Protein AF-A0ABD0XZR1-F1 (afdb_monomer)

Nearest PDB structures (foldseek):
  4yeq-assembly1_U  TM=8.353E-01  e=5.574E-11  Homo sapiens
  4yep-assembly1_B  TM=7.975E-01  e=1.020E-10  Homo sapiens
  8qli-assembly1_A  TM=3.542E-01  e=4.630E-02  Paradendryphiella salina
  8r43-assembly1_A  TM=3.065E-01  e=5.768E-02  Paradendryphiella salina
  2wux-assembly1_A  TM=2.370E-01  e=8.471E-02  Autographa californica nucleopolyhedrovirus

pLDDT: mean 87.9, std 16.32, range [29.19, 98.62]

Radius of gyration: 23.52 Å; Cα contacts (8 Å, |Δi|>4): 650; chains: 1; bounding box: 81×50×54 Å

Solvent-accessible surface area (backbone atoms only — not comparable to full-atom values): 15372 Å² total; per-residue (Å²): 66,88,81,60,84,60,58,43,66,30,91,25,14,31,41,71,53,74,47,66,32,78,87,52,54,73,75,44,36,32,28,37,73,92,44,70,85,54,74,41,87,57,46,61,38,75,90,79,26,20,34,35,49,56,88,58,66,79,57,52,31,26,37,36,60,33,71,90,82,34,38,70,40,49,48,22,38,66,27,39,42,35,40,29,35,33,35,30,61,50,88,86,84,78,56,49,76,58,89,71,56,44,34,38,39,31,16,76,87,73,43,51,40,34,25,72,76,84,71,87,82,64,75,71,36,83,45,75,50,76,42,64,43,46,31,94,54,32,29,35,83,88,69,43,77,38,45,67,66,58,48,44,58,29,25,46,34,20,68,42,46,34,39,53,45,42,64,26,52,34,37,41,32,26,36,44,38,36,40,35,38,30,30,48,36,85,57,90,67,85,53,60,68,31,58,68,21,52,36,37,63,54,59,90,38,34,30,64,46,57,27,68,39,44,22,94,34,8,13,40,38,102,49,68,71,82,85,29,40,48,40,72,39,85,41,88,84,70,35,57,43,34,37,39,75,73,52,45,31,42,38,72,66,82,96,45,77,43,78,54,67,88,74,72,77,76,77,80,78,87,79,81,81,82,80,84,81,130

Mean predicted aligned error: 8.05 Å

Structure (mmCIF, N/CA/C/O backbone):
data_AF-A0ABD0XZR1-F1
#
_entry.id   AF-A0ABD0XZR1-F1
#
loop_
_atom_site.group_PDB
_atom_site.id
_atom_site.type_symbol
_atom_site.label_atom_id
_atom_site.label_alt_id
_atom_site.label_comp_id
_atom_site.label_asym_id
_atom_site.label_entity_id
_atom_site.label_seq_id
_atom_site.pdbx_PDB_ins_code
_atom_site.Cartn_x
_atom_site.Cartn_y
_atom_site.Cartn_z
_atom_site.occupancy
_atom_site.B_iso_or_equiv
_atom_site.auth_seq_id
_atom_site.auth_comp_id
_atom_site.auth_asym_id
_atom_site.auth_atom_id
_atom_site.pdbx_PDB_model_num
ATOM 1 N N . MET A 1 1 ? 10.209 4.849 -12.943 1.00 66.50 1 MET A N 1
ATOM 2 C CA . MET A 1 1 ? 9.103 5.836 -12.990 1.00 66.50 1 MET A CA 1
ATOM 3 C C . MET A 1 1 ? 9.666 7.233 -13.072 1.00 66.50 1 MET A C 1
ATOM 5 O O . MET A 1 1 ? 10.721 7.468 -12.497 1.00 66.50 1 MET A O 1
ATOM 9 N N . GLY A 1 2 ? 9.034 8.116 -13.849 1.00 70.12 2 GLY A N 1
ATOM 10 C CA . GLY A 1 2 ? 9.591 9.446 -14.137 1.00 70.12 2 GLY A CA 1
ATOM 11 C C . GLY A 1 2 ? 10.902 9.419 -14.943 1.00 70.12 2 GLY A C 1
ATOM 12 O O . GLY A 1 2 ? 11.610 10.416 -15.008 1.00 70.12 2 GLY A O 1
ATOM 13 N N . VAL A 1 3 ? 11.243 8.271 -15.546 1.00 80.94 3 VAL A N 1
ATOM 14 C CA . VAL A 1 3 ? 12.438 8.086 -16.398 1.00 80.94 3 VAL A CA 1
ATOM 15 C C . VAL A 1 3 ? 12.096 8.307 -17.878 1.00 80.94 3 VAL A C 1
ATOM 17 O O . VAL A 1 3 ? 12.965 8.593 -18.695 1.00 80.94 3 VAL A O 1
ATOM 20 N N . THR A 1 4 ? 10.817 8.190 -18.233 1.00 84.38 4 THR A N 1
ATOM 21 C CA . THR A 1 4 ? 10.289 8.430 -19.576 1.00 84.38 4 THR A CA 1
ATOM 22 C C . THR A 1 4 ? 8.959 9.168 -19.468 1.00 84.38 4 THR A C 1
ATOM 24 O O . THR A 1 4 ? 8.217 8.963 -18.508 1.00 84.38 4 THR A O 1
ATOM 27 N N . GLU A 1 5 ? 8.673 10.016 -20.453 1.00 85.50 5 GLU A N 1
ATOM 28 C CA . GLU A 1 5 ? 7.367 10.662 -20.645 1.00 85.50 5 GLU A CA 1
ATOM 29 C C . GLU A 1 5 ? 6.544 9.967 -21.749 1.00 85.50 5 GLU A C 1
ATOM 31 O O . GLU A 1 5 ? 5.385 10.311 -21.973 1.00 85.50 5 GLU A O 1
ATOM 36 N N . ASP A 1 6 ? 7.122 8.976 -22.444 1.00 93.19 6 ASP A N 1
ATOM 37 C CA . ASP A 1 6 ? 6.446 8.191 -23.488 1.00 93.19 6 ASP A CA 1
ATOM 38 C C . ASP A 1 6 ? 5.574 7.101 -22.846 1.00 93.19 6 ASP A C 1
ATOM 40 O O . ASP A 1 6 ? 5.903 5.910 -22.853 1.00 93.19 6 ASP A O 1
ATOM 44 N N . CYS A 1 7 ? 4.483 7.544 -22.221 1.00 93.19 7 CYS A N 1
ATOM 45 C CA . CYS A 1 7 ? 3.524 6.716 -21.501 1.00 93.19 7 CYS A CA 1
ATOM 46 C C . CYS A 1 7 ? 2.105 6.956 -22.016 1.00 93.19 7 CYS A C 1
ATOM 48 O O . CYS A 1 7 ? 1.688 8.085 -22.279 1.00 93.19 7 CYS A O 1
ATOM 50 N N . TYR A 1 8 ? 1.336 5.879 -22.143 1.00 94.31 8 TYR A N 1
ATOM 51 C CA . TYR A 1 8 ? -0.067 5.927 -22.546 1.00 94.31 8 TYR A CA 1
ATOM 52 C C . TYR A 1 8 ? -0.914 5.019 -21.659 1.00 94.31 8 TYR A C 1
ATOM 54 O O . TYR A 1 8 ? -0.411 4.200 -20.904 1.00 94.31 8 TYR A O 1
ATOM 62 N N . SER A 1 9 ? -2.231 5.163 -21.739 1.00 95.38 9 SER A N 1
ATOM 63 C CA . SER A 1 9 ? -3.158 4.343 -20.962 1.00 95.38 9 SER A CA 1
ATOM 64 C C . SER A 1 9 ? -3.109 2.868 -21.394 1.00 95.38 9 SER A C 1
ATOM 66 O O . SER A 1 9 ? -3.358 2.565 -22.565 1.00 95.38 9 SER A O 1
ATOM 68 N N . SER A 1 10 ? -2.858 1.949 -20.461 1.00 94.44 10 SER A N 1
ATOM 69 C CA . SER A 1 10 ? -2.763 0.506 -20.724 1.00 94.44 10 SER A CA 1
ATOM 70 C C . SER A 1 10 ? -4.107 -0.119 -21.115 1.00 94.44 10 SER A C 1
ATOM 72 O O . SER A 1 10 ? -5.172 0.341 -20.712 1.00 94.44 10 SER A O 1
ATOM 74 N N . ASN A 1 11 ? -4.086 -1.226 -21.861 1.00 94.25 11 ASN A N 1
ATOM 75 C CA . ASN A 1 11 ? -5.300 -1.992 -22.191 1.00 94.25 11 ASN A CA 1
ATOM 76 C C . ASN A 1 11 ? -5.686 -3.037 -21.133 1.00 94.25 11 ASN A C 1
ATOM 78 O O . ASN A 1 11 ? -6.420 -3.975 -21.439 1.00 94.25 11 ASN A O 1
ATOM 82 N N . TRP A 1 12 ? -5.184 -2.892 -19.908 1.00 96.81 12 TRP A N 1
ATOM 83 C CA . TRP A 1 12 ? -5.421 -3.840 -18.827 1.00 96.81 12 TRP A CA 1
ATOM 84 C C . TRP A 1 12 ? -6.824 -3.673 -18.236 1.00 96.81 12 TRP A C 1
ATOM 86 O O . TRP A 1 12 ? -7.432 -2.599 -18.281 1.00 96.81 12 TRP A O 1
ATOM 96 N N . TYR A 1 13 ? -7.351 -4.753 -17.675 1.00 97.81 13 TYR A N 1
ATOM 97 C CA . TYR A 1 13 ? -8.639 -4.786 -16.991 1.00 97.81 13 TYR A CA 1
ATOM 98 C C . TYR A 1 13 ? -8.427 -4.685 -15.485 1.00 97.81 13 TYR A C 1
ATOM 100 O O . TYR A 1 13 ? -7.428 -5.177 -14.960 1.00 97.81 13 TYR A O 1
ATOM 108 N N . ARG A 1 14 ? -9.372 -4.061 -14.778 1.00 97.81 14 ARG A N 1
ATOM 109 C CA . ARG A 1 14 ? -9.357 -4.028 -13.313 1.00 97.81 14 ARG A CA 1
ATOM 110 C C . ARG A 1 14 ? -9.431 -5.452 -12.765 1.00 97.81 14 ARG A C 1
ATOM 112 O O . ARG A 1 14 ? -10.163 -6.293 -13.281 1.00 97.81 14 ARG A O 1
ATOM 119 N N . ASP A 1 15 ? -8.688 -5.703 -11.704 1.00 97.50 15 ASP A N 1
ATOM 120 C CA . ASP A 1 15 ? -8.728 -6.930 -10.911 1.00 97.50 15 ASP A CA 1
ATOM 121 C C . ASP A 1 15 ? -8.708 -6.558 -9.423 1.00 97.50 15 ASP A C 1
ATOM 123 O O . ASP A 1 15 ? -8.620 -5.380 -9.074 1.00 97.50 15 ASP A O 1
ATOM 127 N N . GLN A 1 16 ? -8.873 -7.524 -8.523 1.00 97.12 16 GLN A N 1
ATOM 128 C CA . GLN A 1 16 ? -9.050 -7.250 -7.101 1.00 97.12 16 GLN A CA 1
ATOM 129 C C . GLN A 1 16 ? -8.366 -8.293 -6.216 1.00 97.12 16 GLN A C 1
ATOM 131 O O . GLN A 1 16 ? -8.698 -9.479 -6.241 1.00 97.12 16 GLN A O 1
ATOM 136 N N . VAL A 1 17 ? -7.504 -7.826 -5.314 1.00 97.19 17 VAL A N 1
ATOM 137 C CA . VAL A 1 17 ? -6.961 -8.630 -4.213 1.00 97.19 17 VAL A CA 1
ATOM 138 C C . VAL A 1 17 ? -7.909 -8.520 -3.015 1.00 97.19 17 VAL A C 1
ATOM 140 O O . VAL A 1 17 ? -8.101 -7.430 -2.480 1.00 97.19 17 VAL A O 1
ATOM 143 N N . LYS A 1 18 ? -8.514 -9.635 -2.571 1.00 96.88 18 LYS A N 1
ATOM 144 C CA . LYS A 1 18 ? -9.622 -9.635 -1.584 1.00 96.88 18 LYS A CA 1
ATOM 145 C C . LYS A 1 18 ? -9.371 -10.475 -0.350 1.00 96.88 18 LYS A C 1
ATOM 147 O O . LYS A 1 18 ? -9.020 -11.647 -0.440 1.00 96.88 18 LYS A O 1
ATOM 152 N N . SER A 1 19 ? -9.553 -9.876 0.821 1.00 96.56 19 SER A N 1
ATOM 153 C CA . SER A 1 19 ? -9.511 -10.530 2.125 1.00 96.56 19 SER A CA 1
ATOM 154 C C . SER A 1 19 ? -10.921 -10.610 2.679 1.00 96.56 19 SER A C 1
ATOM 156 O O . SER A 1 19 ? -11.582 -9.584 2.848 1.00 96.56 19 SER A O 1
ATOM 158 N N . VAL A 1 20 ? -11.371 -11.837 2.926 1.00 94.12 20 VAL A N 1
ATOM 159 C CA . VAL A 1 20 ? -12.633 -12.139 3.601 1.00 94.12 20 VAL A CA 1
ATOM 160 C C . VAL A 1 20 ? -12.342 -13.259 4.589 1.00 94.12 20 VAL A C 1
ATOM 162 O O . VAL A 1 20 ? -11.899 -14.344 4.195 1.00 94.12 20 VAL A O 1
ATOM 165 N N . PHE A 1 21 ? -12.586 -13.007 5.871 1.00 94.75 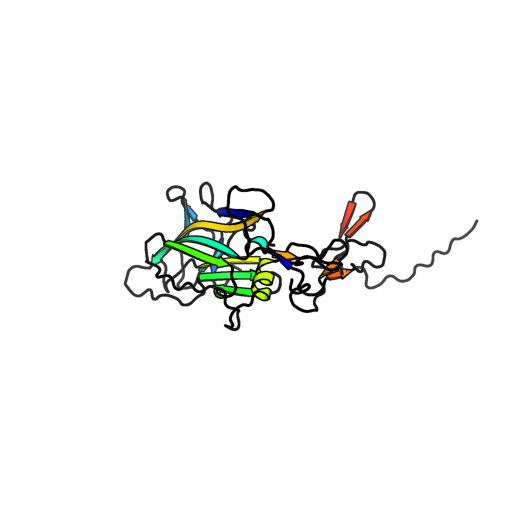21 PHE A N 1
ATOM 166 C CA . PHE A 1 21 ? -12.199 -13.907 6.955 1.00 94.75 21 PHE A CA 1
ATOM 167 C C . PHE A 1 21 ? -13.188 -15.073 7.055 1.00 94.75 21 PHE A C 1
ATOM 169 O O . PHE A 1 21 ? -14.187 -15.023 7.766 1.00 94.75 21 PHE A O 1
ATOM 176 N N . THR A 1 22 ? -12.956 -16.119 6.261 1.00 91.81 22 THR A N 1
ATOM 177 C CA . THR A 1 22 ? -13.846 -17.294 6.182 1.00 91.81 22 THR A CA 1
ATOM 178 C C . THR A 1 22 ? -13.313 -18.522 6.909 1.00 91.81 22 THR A C 1
ATOM 180 O O . THR A 1 22 ? -14.100 -19.411 7.226 1.00 91.81 22 THR A O 1
ATOM 183 N N . ARG A 1 23 ? -12.000 -18.598 7.151 1.00 91.25 23 ARG A N 1
ATOM 184 C CA . ARG A 1 23 ? -11.335 -19.790 7.707 1.00 91.25 23 ARG A CA 1
ATOM 185 C C . ARG A 1 23 ? -10.337 -19.461 8.809 1.00 91.25 23 ARG A C 1
ATOM 187 O O . ARG A 1 23 ? -10.255 -20.205 9.779 1.00 91.25 23 ARG A O 1
ATOM 194 N N . ASP A 1 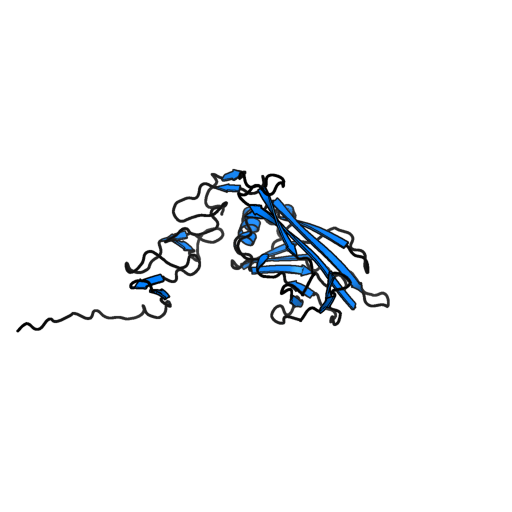24 ? -9.601 -18.373 8.641 1.00 94.00 24 ASP A N 1
ATOM 195 C CA . ASP A 1 24 ? -8.524 -17.941 9.522 1.00 94.00 24 ASP A CA 1
ATOM 196 C C . ASP A 1 24 ? -8.393 -16.407 9.500 1.00 94.00 24 ASP A C 1
ATOM 198 O O . ASP A 1 24 ? -9.220 -15.689 8.924 1.00 94.00 24 ASP A O 1
ATOM 202 N N . ASN A 1 25 ? -7.344 -15.908 10.151 1.00 92.88 25 ASN A N 1
ATOM 203 C CA . ASN A 1 25 ? -6.984 -14.498 10.184 1.00 92.88 25 ASN A CA 1
ATOM 204 C C . ASN A 1 25 ? -6.170 -14.029 8.963 1.00 92.88 25 ASN A C 1
ATOM 206 O O . ASN A 1 25 ? -5.823 -12.855 8.928 1.00 92.88 25 ASN A O 1
ATOM 210 N N . GLN A 1 26 ? -5.870 -14.893 7.984 1.00 94.62 26 GLN A N 1
ATOM 211 C CA . GLN A 1 26 ? -5.124 -14.577 6.755 1.00 94.62 26 GLN A CA 1
ATOM 212 C C . GLN A 1 26 ? -3.816 -13.797 6.974 1.00 94.62 26 GLN A C 1
ATOM 214 O O . GLN A 1 26 ? -3.534 -12.859 6.231 1.00 94.62 26 GLN A O 1
ATOM 219 N N . ASP A 1 27 ? -3.051 -14.155 8.009 1.00 95.00 27 ASP A N 1
ATOM 220 C CA . ASP A 1 27 ? -1.778 -13.517 8.390 1.00 95.00 27 ASP A CA 1
ATOM 221 C C . ASP A 1 27 ? -1.876 -12.020 8.729 1.00 95.00 27 ASP A C 1
ATOM 223 O O . ASP A 1 27 ? -0.865 -11.318 8.772 1.00 95.00 27 ASP A O 1
ATOM 227 N N . TYR A 1 28 ? -3.083 -11.519 9.007 1.00 97.06 28 TYR A N 1
ATOM 228 C CA . TYR A 1 28 ? -3.248 -10.172 9.537 1.00 97.06 28 TYR A CA 1
ATOM 229 C C . TYR A 1 28 ? -2.665 -10.081 10.938 1.00 97.06 28 TYR A C 1
ATOM 231 O O . TYR A 1 28 ? -2.842 -10.968 11.780 1.00 97.06 28 TYR A O 1
ATOM 239 N N . LYS A 1 29 ? -2.030 -8.946 11.198 1.00 95.81 29 LYS A N 1
ATOM 240 C CA . LYS A 1 29 ? -1.432 -8.629 12.491 1.00 95.81 29 LYS A CA 1
ATOM 241 C C . LYS A 1 29 ? -1.931 -7.280 12.967 1.00 95.81 29 LYS A C 1
ATOM 243 O O . LYS A 1 29 ? -2.493 -6.503 12.194 1.00 95.81 29 LYS A O 1
ATOM 248 N N . LEU A 1 30 ? -1.744 -7.009 14.247 1.00 97.25 30 LEU A N 1
ATOM 249 C CA . LEU A 1 30 ? -2.055 -5.718 14.838 1.00 97.25 30 LEU A CA 1
ATOM 250 C C . LEU A 1 30 ? -0.779 -5.139 15.445 1.00 97.25 30 LEU A C 1
ATOM 252 O O . LEU A 1 30 ? -0.068 -5.847 16.146 1.00 97.25 30 LEU A O 1
ATOM 256 N N . ILE A 1 31 ? -0.502 -3.866 15.195 1.00 97.38 31 ILE A N 1
ATOM 257 C CA . ILE A 1 31 ? 0.665 -3.168 15.747 1.00 97.38 31 ILE A CA 1
ATOM 258 C C . ILE A 1 31 ? 0.238 -1.864 16.413 1.00 97.38 31 ILE A C 1
ATOM 260 O O . ILE A 1 31 ? -0.769 -1.260 16.026 1.00 97.38 31 ILE A O 1
ATOM 264 N N . ALA A 1 32 ? 0.995 -1.430 17.418 1.00 96.25 32 ALA A N 1
ATOM 265 C CA . ALA A 1 32 ? 0.849 -0.099 17.993 1.00 96.25 32 ALA A CA 1
ATOM 266 C C . ALA A 1 32 ? 1.617 0.920 17.137 1.00 96.25 32 ALA A C 1
ATOM 268 O O . ALA A 1 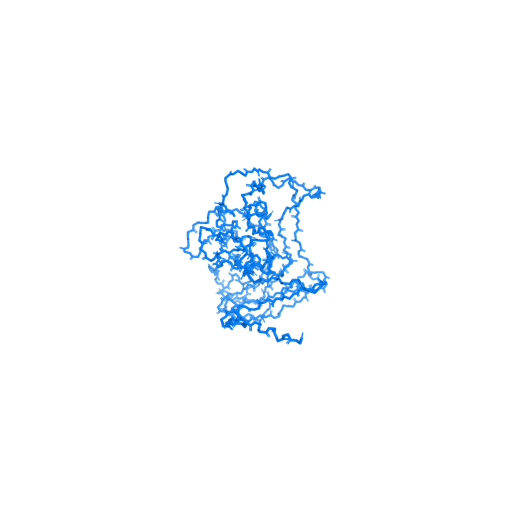32 ? 2.674 0.614 16.590 1.00 96.25 32 ALA A O 1
ATOM 269 N N . ALA A 1 33 ? 1.098 2.140 17.012 1.00 94.19 33 ALA A N 1
ATOM 270 C CA . ALA A 1 33 ? 1.725 3.184 16.200 1.00 94.19 33 ALA A CA 1
ATOM 271 C C . ALA A 1 33 ? 3.090 3.641 16.751 1.00 94.19 33 ALA A C 1
ATOM 273 O O . ALA A 1 33 ? 3.952 4.055 15.982 1.00 94.19 33 ALA A O 1
ATOM 274 N N . ASP A 1 34 ? 3.268 3.585 18.073 1.00 93.31 34 ASP A N 1
ATOM 275 C CA . ASP A 1 34 ? 4.489 3.965 18.794 1.00 93.31 34 ASP A CA 1
ATOM 276 C C . ASP A 1 34 ? 5.486 2.809 18.963 1.00 93.31 34 ASP A C 1
ATOM 278 O O . ASP A 1 34 ? 6.656 3.052 19.250 1.00 93.31 34 ASP A O 1
ATOM 282 N N . ASP A 1 35 ? 5.039 1.568 18.765 1.00 93.31 35 ASP A N 1
ATOM 283 C CA . ASP A 1 35 ? 5.882 0.373 18.763 1.00 93.31 35 ASP A CA 1
ATOM 284 C C . ASP A 1 35 ? 5.477 -0.573 17.618 1.00 93.31 35 ASP A C 1
ATOM 286 O O . ASP A 1 35 ? 4.796 -1.582 17.833 1.00 93.31 35 ASP A O 1
ATOM 290 N N . PRO A 1 36 ? 5.890 -0.256 16.377 1.00 88.62 36 PRO A N 1
ATOM 291 C CA . PRO A 1 36 ? 5.571 -1.072 15.211 1.00 88.62 36 PRO A CA 1
ATOM 292 C C . PRO A 1 36 ? 6.309 -2.421 15.195 1.00 88.62 36 PRO A C 1
ATOM 294 O O . PRO A 1 36 ? 5.987 -3.268 14.368 1.00 88.62 36 PRO A O 1
ATOM 297 N N . SER A 1 37 ? 7.296 -2.631 16.077 1.00 90.12 37 SER A N 1
ATOM 298 C CA . SER A 1 37 ? 8.073 -3.876 16.141 1.00 90.12 37 SER A CA 1
ATOM 299 C C . SER A 1 37 ? 7.347 -5.000 16.884 1.00 90.12 37 SER A C 1
ATOM 301 O O . SER A 1 37 ? 7.633 -6.180 16.666 1.00 90.12 37 SER A O 1
ATOM 303 N N . THR A 1 38 ? 6.382 -4.641 17.732 1.00 92.25 38 THR A N 1
ATOM 304 C CA . THR A 1 38 ? 5.600 -5.592 18.518 1.00 92.25 38 THR A CA 1
ATOM 305 C C . THR A 1 38 ? 4.301 -5.942 17.799 1.00 92.25 38 THR A C 1
ATOM 307 O O . THR A 1 38 ? 3.323 -5.192 17.809 1.00 92.25 38 THR A O 1
ATOM 310 N N . GLU A 1 39 ? 4.278 -7.130 17.200 1.00 93.62 39 GLU A N 1
ATOM 311 C CA . GLU A 1 39 ? 3.091 -7.693 16.561 1.00 93.62 39 GLU A CA 1
ATOM 312 C C . GLU A 1 39 ? 2.180 -8.377 17.590 1.00 93.62 39 GLU A C 1
ATOM 314 O O . GLU A 1 39 ? 2.585 -9.287 18.316 1.00 93.62 39 GLU A O 1
ATOM 319 N N . LEU A 1 40 ? 0.917 -7.961 17.627 1.00 93.00 40 LEU A N 1
ATOM 320 C CA . LEU A 1 40 ? -0.115 -8.525 18.486 1.00 93.00 40 LEU A CA 1
ATOM 321 C C . LEU A 1 40 ? -0.981 -9.529 17.709 1.00 93.00 40 LEU A C 1
ATOM 323 O O . LEU A 1 40 ? -1.381 -9.258 16.568 1.00 93.00 40 LEU A O 1
ATOM 327 N N . PRO A 1 41 ? -1.319 -10.680 18.320 1.00 89.19 41 PRO A N 1
ATOM 328 C CA . PRO A 1 41 ? -2.170 -11.672 17.687 1.00 89.19 41 PRO A CA 1
ATOM 329 C C . PRO A 1 41 ? -3.611 -11.165 17.574 1.00 89.19 41 PRO A C 1
ATOM 331 O O . PRO A 1 41 ? -4.175 -10.599 18.513 1.00 89.19 41 PRO A O 1
ATOM 334 N N . VAL A 1 42 ? -4.233 -11.425 16.427 1.00 94.12 42 VAL A N 1
ATOM 335 C CA . VAL A 1 42 ? -5.634 -11.080 16.159 1.00 94.12 42 VAL A CA 1
ATOM 336 C C . VAL A 1 42 ? -6.520 -12.315 16.302 1.00 94.12 42 VAL A C 1
ATOM 338 O O . VAL A 1 42 ? -6.148 -13.412 15.886 1.00 94.12 42 VAL A O 1
ATOM 341 N N . SER A 1 43 ? -7.703 -12.150 16.892 1.00 95.19 43 SER A N 1
ATOM 342 C CA . SER A 1 43 ? -8.653 -13.251 17.079 1.00 95.19 43 SER A CA 1
ATOM 343 C C . SER A 1 43 ? -9.585 -13.362 15.880 1.00 95.19 43 SER A C 1
ATOM 345 O O . SER A 1 43 ? -10.244 -12.388 15.521 1.00 95.19 43 SER A O 1
ATOM 347 N N . PHE A 1 44 ? -9.671 -14.546 15.278 1.00 96.44 44 PHE A N 1
ATOM 348 C CA . PHE A 1 44 ? -10.629 -14.837 14.214 1.00 96.44 44 PHE A CA 1
ATOM 349 C C . PHE A 1 44 ? -11.997 -15.222 14.798 1.00 96.44 44 PHE A C 1
ATOM 351 O O . PHE A 1 44 ? -12.093 -16.113 15.642 1.00 96.44 44 PHE A O 1
ATOM 358 N N . ASP A 1 45 ? -13.052 -14.560 14.330 1.00 94.31 45 ASP A N 1
ATOM 359 C CA . ASP A 1 45 ? -14.446 -14.834 14.667 1.00 94.31 45 ASP A CA 1
ATOM 360 C C . ASP A 1 45 ? -15.167 -15.432 13.441 1.00 94.31 45 ASP A C 1
ATOM 362 O O . ASP A 1 45 ? -15.514 -14.701 12.503 1.00 94.31 45 ASP A O 1
ATOM 366 N N . PRO A 1 46 ? -15.417 -16.756 13.429 1.00 93.69 46 PRO A N 1
ATOM 367 C CA . PRO A 1 46 ? -16.040 -17.432 12.295 1.00 93.69 46 PRO A CA 1
ATOM 368 C C . PRO A 1 46 ? -17.530 -17.111 12.134 1.00 93.69 46 PRO A C 1
ATOM 370 O O . PRO A 1 46 ? -18.054 -17.237 11.026 1.00 93.69 46 PRO A O 1
ATOM 373 N N . LEU A 1 47 ? -18.224 -16.703 13.205 1.00 93.19 47 LEU A N 1
ATOM 374 C CA . LEU A 1 47 ? -19.658 -16.400 13.157 1.00 93.19 47 LEU A CA 1
ATOM 375 C C . LEU A 1 47 ? -19.901 -15.089 12.413 1.00 93.19 47 LEU A C 1
ATOM 377 O O . LEU A 1 47 ? -20.754 -15.025 11.529 1.00 93.19 47 LEU A O 1
ATOM 381 N N . ASN A 1 48 ? -19.114 -14.066 12.747 1.00 92.88 48 ASN A N 1
ATOM 382 C CA . ASN A 1 48 ? -19.219 -12.737 12.144 1.00 92.88 48 ASN A CA 1
ATOM 383 C C . ASN A 1 48 ? -18.285 -12.541 10.937 1.00 92.88 48 ASN A C 1
ATOM 385 O O . ASN A 1 48 ? -18.326 -11.484 10.311 1.00 92.88 48 ASN A O 1
ATOM 389 N N . ARG A 1 49 ? -17.468 -13.550 10.590 1.00 95.81 49 ARG A N 1
ATOM 390 C CA . ARG A 1 49 ? -16.489 -13.520 9.485 1.00 95.81 49 ARG A CA 1
ATOM 391 C C . ARG A 1 49 ? -15.568 -12.304 9.558 1.00 95.81 49 ARG A C 1
ATOM 393 O O . ARG A 1 49 ? -15.419 -11.550 8.597 1.00 95.81 49 ARG A O 1
ATOM 400 N N . GLN A 1 50 ? -14.968 -12.113 10.725 1.00 97.12 50 GLN A N 1
ATOM 401 C CA . GLN A 1 50 ? -14.126 -10.960 11.020 1.00 97.12 50 GLN A CA 1
ATOM 402 C C . GLN A 1 50 ? -12.910 -11.372 11.840 1.00 97.12 50 GLN A C 1
ATOM 404 O O . GLN A 1 50 ? -12.931 -12.383 12.542 1.00 97.12 50 GLN A O 1
ATOM 409 N N . ILE A 1 51 ? -11.868 -10.555 11.800 1.00 97.75 51 ILE A N 1
ATOM 410 C CA . ILE A 1 51 ? -10.840 -10.555 12.839 1.00 97.75 51 ILE A CA 1
ATOM 411 C C . ILE A 1 51 ? -11.157 -9.461 13.848 1.00 97.75 51 ILE A C 1
ATOM 413 O O . ILE A 1 51 ? -11.757 -8.444 13.499 1.00 97.75 51 ILE A O 1
ATOM 417 N N . SER A 1 52 ? -10.783 -9.666 15.105 1.00 97.12 52 SER A N 1
ATOM 418 C CA . SER A 1 52 ? -10.996 -8.682 16.157 1.00 97.12 52 SER A CA 1
ATOM 419 C C . SER A 1 52 ? -9.914 -8.707 17.228 1.00 97.12 52 SER A C 1
ATOM 421 O O . SER A 1 52 ? -9.182 -9.685 17.394 1.00 97.12 52 SER A O 1
ATOM 423 N N . TYR A 1 53 ? -9.823 -7.599 17.954 1.00 96.94 53 TYR A N 1
ATOM 424 C CA . TYR A 1 53 ? -8.960 -7.434 19.115 1.00 96.94 53 TYR A CA 1
ATOM 425 C C . TYR A 1 53 ? -9.666 -6.545 20.143 1.00 96.94 53 TYR A C 1
ATOM 427 O O . TYR A 1 53 ? -10.426 -5.651 19.763 1.00 96.94 53 TYR A O 1
ATOM 435 N N . SER A 1 54 ? -9.462 -6.806 21.438 1.00 94.69 54 SER A N 1
ATOM 436 C CA . SER A 1 54 ? -10.182 -6.118 22.524 1.00 94.69 54 SER A CA 1
ATOM 437 C C . SER A 1 54 ? -9.327 -5.699 23.722 1.00 94.69 54 SER A C 1
ATOM 439 O O . SER A 1 54 ? -9.831 -5.062 24.642 1.00 94.69 54 SER A O 1
ATOM 441 N N . ALA A 1 55 ? -8.041 -6.048 23.749 1.00 91.81 55 ALA A N 1
ATOM 442 C CA . ALA A 1 55 ? -7.139 -5.725 24.857 1.00 91.81 55 ALA A CA 1
ATOM 443 C C . ALA A 1 55 ? -6.281 -4.493 24.523 1.00 91.81 55 ALA A C 1
ATOM 445 O O . ALA A 1 55 ? -5.054 -4.571 24.479 1.00 91.81 55 ALA A O 1
ATOM 446 N N . PHE A 1 56 ? -6.934 -3.376 24.195 1.00 92.94 56 PHE A N 1
ATOM 447 C CA . PHE A 1 56 ? -6.249 -2.142 23.807 1.00 92.94 56 PHE A CA 1
ATOM 448 C C . PHE A 1 56 ? -5.818 -1.314 25.018 1.00 92.94 56 PHE A C 1
ATOM 450 O O . PHE A 1 56 ? -6.606 -1.048 25.926 1.00 92.94 56 PHE A O 1
ATOM 457 N N . GLU A 1 57 ? -4.588 -0.818 24.964 1.00 91.81 57 GLU A N 1
ATOM 458 C CA . GLU A 1 57 ? -4.149 0.331 25.753 1.00 91.81 57 GLU A CA 1
ATOM 459 C C . GLU A 1 57 ? -4.657 1.639 25.108 1.00 91.81 57 GLU A C 1
ATOM 461 O O . GLU A 1 57 ? -5.089 1.624 23.950 1.00 91.81 57 GLU A O 1
ATOM 466 N N . PRO A 1 58 ? -4.632 2.790 25.810 1.00 90.00 58 PRO A N 1
ATOM 467 C CA . PRO A 1 58 ? -5.043 4.085 25.251 1.00 90.00 58 PRO A CA 1
ATOM 468 C C . PRO A 1 58 ? -4.013 4.643 24.243 1.00 90.00 58 PRO A C 1
ATOM 470 O O . PRO A 1 58 ? -3.429 5.706 24.446 1.00 90.00 58 PRO A O 1
ATOM 473 N N . LYS A 1 59 ? -3.785 3.902 23.152 1.00 91.94 59 LYS A N 1
ATOM 474 C CA . LYS A 1 59 ? -2.847 4.186 22.058 1.00 91.94 59 LYS A CA 1
ATOM 475 C C . LYS A 1 59 ? -3.523 4.005 20.691 1.00 91.94 59 LYS A C 1
ATOM 477 O O . LYS A 1 59 ? -4.646 3.501 20.579 1.00 91.94 59 LYS A O 1
ATOM 482 N N . VAL A 1 60 ? -2.830 4.419 19.631 1.00 95.31 60 VAL A N 1
ATOM 483 C CA . VAL A 1 60 ? -3.265 4.189 18.247 1.00 95.31 60 VAL A CA 1
ATOM 484 C C . VAL A 1 60 ? -2.739 2.839 17.775 1.00 95.31 60 VAL A C 1
ATOM 486 O O . VAL A 1 60 ? -1.552 2.563 17.920 1.00 95.31 60 VAL A O 1
ATOM 489 N N . TYR A 1 61 ? -3.614 2.021 17.198 1.00 97.44 61 TYR A N 1
ATOM 490 C CA . TYR A 1 61 ? -3.260 0.718 16.639 1.00 97.44 61 TYR A CA 1
ATOM 491 C C . TYR A 1 61 ? -3.681 0.616 15.179 1.00 97.44 61 TYR A C 1
ATOM 493 O O . TYR A 1 61 ? -4.689 1.207 14.776 1.00 97.44 61 TYR A O 1
ATOM 501 N N . TYR A 1 62 ? -2.947 -0.192 14.421 1.00 98.25 62 TYR A N 1
ATOM 502 C CA . TYR A 1 62 ? -3.197 -0.462 13.010 1.00 98.25 62 TYR A CA 1
ATOM 503 C C . TYR A 1 62 ? -3.249 -1.961 12.731 1.00 98.25 62 TYR A C 1
ATOM 505 O O . TYR A 1 62 ? -2.459 -2.735 13.269 1.00 98.25 62 TYR A O 1
ATOM 513 N N . TRP A 1 63 ? -4.169 -2.356 11.854 1.00 98.19 63 TRP A N 1
ATOM 514 C CA . TRP A 1 63 ? -4.163 -3.652 11.190 1.00 98.19 63 TRP A CA 1
ATOM 515 C C . TRP A 1 63 ? -3.099 -3.637 10.099 1.00 98.19 63 TRP A C 1
ATOM 517 O O . TRP A 1 63 ? -3.180 -2.815 9.185 1.00 98.19 63 TRP A O 1
ATOM 527 N N . LEU A 1 64 ? -2.141 -4.553 10.177 1.00 97.62 64 LEU A N 1
ATOM 528 C CA . LEU A 1 64 ? -1.134 -4.759 9.147 1.00 97.62 64 LEU A CA 1
ATOM 529 C C . LEU A 1 64 ? -1.664 -5.756 8.115 1.00 97.62 64 LEU A C 1
ATOM 531 O O . LEU A 1 64 ? -2.076 -6.867 8.470 1.00 97.62 64 LEU A O 1
ATOM 535 N N . LEU A 1 65 ? -1.692 -5.345 6.847 1.00 97.81 65 LEU A N 1
ATOM 536 C CA . LEU A 1 65 ? -2.147 -6.202 5.754 1.00 97.81 65 LEU A CA 1
ATOM 537 C C . LEU A 1 65 ? -1.082 -7.257 5.401 1.00 97.81 65 LEU A C 1
ATOM 539 O O . LEU A 1 65 ? 0.112 -6.975 5.465 1.00 97.81 65 LEU A O 1
ATOM 543 N N . PRO A 1 66 ? -1.499 -8.465 4.980 1.00 97.00 66 PRO A N 1
ATOM 544 C CA . PRO A 1 66 ? -0.582 -9.550 4.644 1.00 97.00 66 PRO A CA 1
ATOM 545 C C . PRO A 1 66 ? 0.123 -9.336 3.296 1.00 97.00 66 PRO A C 1
ATOM 547 O O . PRO A 1 66 ? -0.365 -8.608 2.430 1.00 97.00 66 PRO A O 1
ATOM 550 N N . ALA A 1 67 ? 1.212 -10.084 3.074 1.00 96.81 67 ALA A N 1
ATOM 551 C CA . ALA A 1 67 ? 2.127 -9.980 1.924 1.00 96.81 67 ALA A CA 1
ATOM 552 C C . ALA A 1 67 ? 1.464 -9.925 0.536 1.00 96.81 67 ALA A C 1
ATOM 554 O O . ALA A 1 67 ? 1.967 -9.276 -0.372 1.00 96.81 67 ALA A O 1
ATOM 555 N N . ARG A 1 68 ? 0.298 -10.547 0.359 1.00 96.75 68 ARG A N 1
ATOM 556 C CA . ARG A 1 68 ? -0.480 -10.491 -0.893 1.00 96.75 68 ARG A CA 1
ATOM 557 C C . ARG A 1 68 ? -0.955 -9.087 -1.296 1.00 96.75 68 ARG A C 1
ATOM 559 O O . ARG A 1 68 ? -1.293 -8.887 -2.458 1.00 96.75 68 ARG A O 1
ATOM 566 N N . PHE A 1 69 ? -1.010 -8.135 -0.366 1.00 98.06 69 PHE A N 1
ATOM 567 C CA . PHE A 1 69 ? -1.301 -6.727 -0.658 1.00 98.06 69 PHE A CA 1
ATOM 568 C C . PHE A 1 69 ? -0.037 -5.881 -0.873 1.00 98.06 69 PHE A C 1
ATOM 570 O O . PHE A 1 69 ? -0.162 -4.719 -1.237 1.00 98.06 69 PHE A O 1
ATOM 577 N N . LEU A 1 70 ? 1.150 -6.450 -0.652 1.00 97.75 70 LEU A N 1
ATOM 578 C CA . LEU A 1 70 ? 2.440 -5.755 -0.601 1.00 97.75 70 LEU A CA 1
ATOM 579 C C . LEU A 1 70 ? 3.286 -6.034 -1.858 1.00 97.75 70 LEU A C 1
ATOM 581 O O . LEU A 1 70 ? 2.846 -6.766 -2.751 1.00 97.75 70 LEU A O 1
ATOM 585 N N . GLY A 1 71 ? 4.484 -5.456 -1.936 1.00 96.31 71 GLY A N 1
ATOM 586 C CA . GLY A 1 71 ? 5.362 -5.475 -3.112 1.00 96.31 71 GLY A CA 1
ATOM 587 C C . GLY A 1 71 ? 4.886 -4.520 -4.204 1.00 96.31 71 GLY A C 1
ATOM 588 O O . GLY A 1 71 ? 4.183 -3.554 -3.911 1.00 96.31 71 GLY A O 1
ATOM 589 N N . ASP A 1 72 ? 5.201 -4.832 -5.461 1.00 95.81 72 ASP A N 1
ATOM 590 C CA . ASP A 1 72 ? 4.756 -4.023 -6.596 1.00 95.81 72 ASP A CA 1
ATOM 591 C C . ASP A 1 72 ? 3.227 -4.049 -6.748 1.00 95.81 72 ASP A C 1
ATOM 593 O O . ASP A 1 72 ? 2.576 -5.096 -6.912 1.00 95.81 72 ASP A O 1
ATOM 597 N N . LYS A 1 73 ? 2.651 -2.857 -6.611 1.00 97.25 73 LYS A N 1
ATOM 598 C CA . LYS A 1 73 ? 1.238 -2.523 -6.750 1.00 97.25 73 LYS A CA 1
ATOM 599 C C . LYS A 1 73 ? 1.039 -1.273 -7.602 1.00 97.25 73 LYS A C 1
ATOM 601 O O . LYS A 1 73 ? -0.022 -0.658 -7.484 1.00 97.25 73 LYS A O 1
ATOM 606 N N . VAL A 1 74 ? 1.968 -0.928 -8.500 1.00 96.31 74 VAL A N 1
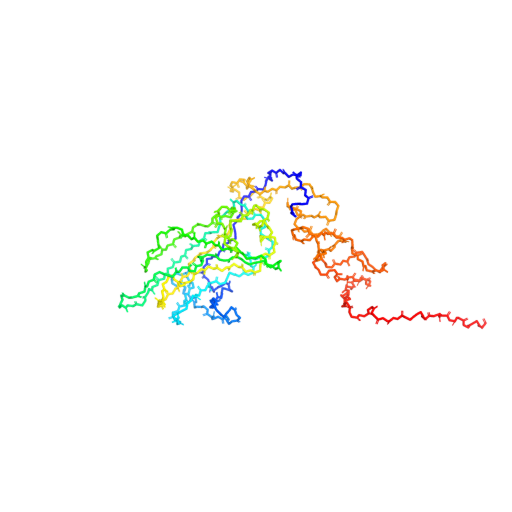ATOM 607 C CA . VAL A 1 74 ? 1.819 0.195 -9.456 1.00 96.31 74 VAL A CA 1
ATOM 608 C C . VAL A 1 74 ? 0.517 0.082 -10.259 1.00 96.31 74 VAL A C 1
ATOM 610 O O . VAL A 1 74 ? -0.203 1.058 -10.456 1.00 96.31 74 VAL A O 1
ATOM 613 N N . THR A 1 75 ? 0.122 -1.143 -10.603 1.00 97.12 75 THR A N 1
ATOM 614 C CA . THR A 1 75 ? -1.159 -1.490 -11.252 1.00 97.12 75 THR A CA 1
ATOM 615 C C . THR A 1 75 ? -2.415 -1.129 -10.447 1.00 97.12 75 THR A C 1
ATOM 617 O O . THR A 1 75 ? -3.530 -1.195 -10.968 1.00 97.12 75 THR A O 1
ATOM 620 N N . SER A 1 76 ? -2.269 -0.765 -9.173 1.00 98.06 76 SER A N 1
ATOM 621 C CA . SER A 1 76 ? -3.364 -0.302 -8.311 1.00 98.06 76 SER A CA 1
ATOM 622 C C . SER A 1 76 ? -3.628 1.199 -8.444 1.00 98.06 76 SER A C 1
ATOM 624 O O . SER A 1 76 ? -4.641 1.677 -7.936 1.00 98.06 76 SER A O 1
ATOM 626 N N . TYR A 1 77 ? -2.769 1.948 -9.148 1.00 97.56 77 TYR A N 1
ATOM 627 C CA . TYR A 1 77 ? -2.973 3.375 -9.398 1.00 97.56 77 TYR A CA 1
ATOM 628 C C . TYR A 1 77 ? -4.322 3.643 -10.098 1.00 97.56 77 TYR A C 1
ATOM 630 O O . TYR A 1 77 ? -4.773 2.898 -10.985 1.00 97.56 77 TYR A O 1
ATOM 638 N N . GLY A 1 78 ? -5.023 4.672 -9.617 1.00 97.00 78 GLY A N 1
ATOM 639 C CA . GLY A 1 78 ? -6.398 5.007 -10.004 1.00 97.00 78 GLY A CA 1
ATOM 640 C C . GLY A 1 78 ? -7.473 4.006 -9.556 1.00 97.00 78 GLY A C 1
ATOM 641 O O . GLY A 1 78 ? -8.642 4.178 -9.890 1.00 97.00 78 GLY A O 1
ATOM 642 N N . GLY A 1 79 ? -7.097 2.943 -8.840 1.00 97.69 79 GLY A N 1
ATOM 643 C CA . GLY A 1 79 ? -8.018 2.022 -8.180 1.00 97.69 79 GLY A CA 1
ATOM 644 C C . GLY A 1 79 ? -8.357 2.470 -6.758 1.00 97.69 79 GLY A C 1
ATOM 645 O O . GLY A 1 79 ? -8.033 3.580 -6.333 1.00 97.69 79 GLY A O 1
ATOM 646 N N . ASN A 1 80 ? -8.994 1.581 -5.997 1.00 98.38 80 ASN A N 1
ATOM 647 C CA . ASN A 1 80 ? -9.397 1.847 -4.621 1.00 98.38 80 ASN A CA 1
ATOM 648 C C . ASN A 1 80 ? -8.920 0.772 -3.639 1.00 98.38 80 ASN A C 1
ATOM 650 O O . ASN A 1 80 ? -8.985 -0.429 -3.914 1.00 98.38 80 ASN A O 1
ATOM 654 N N . LEU A 1 81 ? -8.545 1.206 -2.437 1.00 98.62 81 LEU A N 1
ATOM 655 C CA . LEU A 1 81 ? -8.494 0.359 -1.250 1.00 98.62 81 LEU A CA 1
ATOM 656 C C . LEU A 1 81 ? -9.822 0.496 -0.496 1.00 98.62 81 LEU A C 1
ATOM 658 O O . LEU A 1 81 ? -10.160 1.559 0.019 1.00 98.62 81 LEU A O 1
ATOM 662 N N . VAL A 1 82 ? -10.580 -0.592 -0.414 1.00 98.56 82 VAL A N 1
ATOM 663 C CA . VAL A 1 82 ? -11.891 -0.645 0.241 1.00 98.56 82 VAL A CA 1
ATOM 664 C C . VAL A 1 82 ? -11.824 -1.575 1.437 1.00 98.56 82 VAL A C 1
ATOM 666 O O . VAL A 1 82 ? -11.440 -2.737 1.301 1.00 98.56 82 VAL A O 1
ATOM 669 N N . TYR A 1 83 ? -12.235 -1.109 2.611 1.00 98.50 83 TYR A N 1
ATOM 670 C CA . TYR A 1 83 ? -12.253 -1.941 3.811 1.00 98.50 83 TYR A CA 1
ATOM 671 C C . TYR A 1 83 ? -13.502 -1.723 4.655 1.00 98.50 83 TYR A C 1
ATOM 673 O O . TYR A 1 83 ? -14.044 -0.620 4.729 1.00 98.50 83 TYR A O 1
ATOM 681 N N . SER A 1 84 ? -13.945 -2.797 5.311 1.00 98.19 84 SER A N 1
ATOM 682 C CA . SER A 1 84 ? -15.091 -2.792 6.219 1.00 98.19 84 SER A CA 1
ATOM 683 C C . SER A 1 84 ? -14.649 -3.126 7.633 1.00 98.19 84 SER A C 1
ATOM 685 O O . SER A 1 84 ? -13.985 -4.142 7.850 1.00 98.19 84 SER A O 1
ATOM 687 N N . PHE A 1 85 ? -15.033 -2.290 8.592 1.00 97.69 85 PHE A N 1
ATOM 688 C CA . PHE A 1 85 ? -14.614 -2.401 9.986 1.00 97.69 85 PHE A CA 1
ATOM 689 C C . PHE A 1 85 ? -15.735 -1.994 10.949 1.00 97.69 85 PHE A C 1
ATOM 691 O O . PHE A 1 85 ? -16.721 -1.366 10.561 1.00 97.69 85 PHE A O 1
ATOM 698 N N . ARG A 1 86 ? -15.559 -2.327 12.227 1.00 96.88 86 ARG A N 1
ATOM 699 C CA . ARG A 1 86 ? -16.346 -1.809 13.356 1.00 96.88 86 ARG A CA 1
ATOM 700 C C . ARG A 1 86 ? -15.425 -1.626 14.546 1.00 96.88 86 ARG A C 1
ATOM 702 O O . ARG A 1 86 ? -14.587 -2.484 14.815 1.00 96.88 86 ARG A O 1
ATOM 709 N N . PHE A 1 87 ? -15.623 -0.550 15.293 1.00 95.00 87 PHE A N 1
ATOM 710 C CA . PHE A 1 87 ? -14.958 -0.336 16.573 1.00 95.00 87 PHE A CA 1
ATOM 711 C C . PHE A 1 87 ? -15.989 -0.010 17.653 1.00 95.00 87 PHE A C 1
ATOM 713 O O . PHE A 1 87 ? -17.053 0.541 17.373 1.00 95.00 87 PHE A O 1
ATOM 720 N N . VAL A 1 88 ? -15.668 -0.356 18.893 1.00 94.38 88 VAL A N 1
ATOM 721 C CA . VAL A 1 88 ? -16.515 -0.159 20.064 1.00 94.38 88 VAL A CA 1
ATOM 722 C C . VAL A 1 88 ? -15.714 0.640 21.088 1.00 94.38 88 VAL A C 1
ATOM 724 O O . VAL A 1 88 ? -14.714 0.124 21.591 1.00 94.38 88 VAL A O 1
ATOM 727 N N . PRO A 1 89 ? -16.100 1.886 21.406 1.00 92.31 89 PRO A N 1
ATOM 728 C CA . PRO A 1 89 ? -15.422 2.681 22.422 1.00 92.31 89 PRO A CA 1
ATOM 729 C C . PRO A 1 89 ? -15.684 2.123 23.829 1.00 92.31 89 PRO A C 1
ATOM 731 O O . PRO A 1 89 ? -16.584 1.305 24.051 1.00 92.31 89 PRO A O 1
ATOM 734 N N . THR A 1 90 ? -14.889 2.566 24.798 1.00 89.50 90 THR A N 1
ATOM 735 C CA . THR A 1 90 ? -15.094 2.199 26.205 1.00 89.50 90 THR A CA 1
ATOM 736 C C . THR A 1 90 ? -16.342 2.907 26.763 1.00 89.50 90 THR A C 1
ATOM 738 O O . THR A 1 90 ? -16.515 4.107 26.530 1.00 89.50 90 THR A O 1
ATOM 741 N N . PRO A 1 91 ? -17.235 2.206 27.493 1.00 81.88 91 PRO A N 1
ATOM 742 C CA . PRO A 1 91 ? -18.397 2.831 28.131 1.00 81.88 91 PRO A CA 1
ATOM 743 C C . PRO A 1 91 ? -17.978 3.929 29.123 1.00 81.88 91 PRO A C 1
ATOM 745 O O . PRO A 1 91 ? -17.003 3.750 29.847 1.00 81.88 91 PRO A O 1
ATOM 748 N N . GLY A 1 92 ? -18.726 5.037 29.202 1.00 70.62 92 GLY A N 1
ATOM 749 C CA . GLY A 1 92 ? -18.483 6.095 30.203 1.00 70.62 92 GLY A CA 1
ATOM 750 C C . GLY A 1 92 ? -18.123 7.486 29.663 1.00 70.62 92 GLY A C 1
ATOM 751 O O . GLY A 1 92 ? -17.867 8.386 30.453 1.00 70.62 92 GLY A O 1
ATOM 752 N N . GLY A 1 93 ? -18.172 7.701 28.343 1.00 55.47 93 GLY A N 1
ATOM 753 C CA . GLY A 1 93 ? -18.442 9.033 27.779 1.00 55.47 93 GLY A CA 1
ATOM 754 C C . GLY A 1 93 ? -17.259 9.980 27.534 1.00 55.47 93 GLY A C 1
ATOM 755 O O . GLY A 1 93 ? -17.497 11.176 27.403 1.00 55.47 93 GLY A O 1
ATOM 756 N N . GLN A 1 94 ? -16.012 9.502 27.427 1.00 57.53 94 GLN A N 1
ATOM 757 C CA . GLN A 1 94 ? -14.843 10.372 27.162 1.00 57.53 94 GLN A CA 1
ATOM 758 C C . GLN A 1 94 ? -13.907 9.904 26.039 1.00 57.53 94 GLN A C 1
ATOM 760 O O . GLN A 1 94 ? -12.727 10.248 26.005 1.00 57.53 94 GLN A O 1
ATOM 765 N N . SER A 1 95 ? -14.397 9.110 25.094 1.00 70.69 95 SER A N 1
ATOM 766 C CA . SER A 1 95 ? -13.562 8.675 23.975 1.00 70.69 95 SER A CA 1
ATOM 767 C C . SER A 1 95 ? -13.639 9.701 22.839 1.00 70.69 95 SER A C 1
ATOM 769 O O . SER A 1 95 ? -14.516 9.623 21.983 1.00 70.69 95 SER A O 1
ATOM 771 N N . SER A 1 96 ? -12.750 10.700 22.857 1.00 84.19 96 SER A N 1
ATOM 772 C CA . SER A 1 96 ? -12.601 11.663 21.759 1.00 84.19 96 SER A CA 1
ATOM 773 C C . SER A 1 96 ? -12.010 10.986 20.519 1.00 84.19 96 SER A C 1
ATOM 775 O O . SER A 1 96 ? -11.281 9.996 20.627 1.00 84.19 96 SER A O 1
ATOM 777 N N . LYS A 1 97 ? -12.335 11.505 19.328 1.00 86.75 97 LYS A N 1
ATOM 778 C CA . LYS A 1 97 ? -11.723 11.061 18.066 1.00 86.75 97 LYS A CA 1
ATOM 779 C C . LYS A 1 97 ? -10.226 11.381 18.102 1.00 86.75 97 LYS A C 1
ATOM 781 O O . LYS A 1 97 ? -9.854 12.491 18.480 1.00 86.75 97 LYS A O 1
ATOM 786 N N . ASN A 1 98 ? -9.381 10.431 17.703 1.00 88.44 98 ASN A N 1
ATOM 787 C CA . ASN A 1 98 ? -7.957 10.711 17.500 1.00 88.44 98 ASN A CA 1
ATOM 788 C C . ASN A 1 98 ? -7.682 11.223 16.074 1.00 88.44 98 ASN A C 1
ATOM 790 O O . ASN A 1 98 ? -8.465 10.992 15.152 1.00 88.44 98 ASN A O 1
ATOM 794 N N . THR A 1 99 ? -6.564 11.927 15.900 1.00 90.88 99 THR A N 1
ATOM 795 C CA . THR A 1 99 ? -6.171 12.590 14.643 1.00 90.88 99 THR A CA 1
ATOM 796 C C . THR A 1 99 ? -5.130 11.807 13.842 1.00 90.88 99 THR A C 1
ATOM 798 O O . THR A 1 99 ? -4.507 12.372 12.950 1.00 90.88 99 THR A O 1
ATOM 801 N N . ALA A 1 100 ? -4.893 10.533 14.166 1.00 95.12 100 ALA A N 1
ATOM 802 C CA . ALA A 1 100 ? -3.953 9.708 13.410 1.00 95.12 100 ALA A CA 1
ATOM 803 C C . ALA A 1 100 ? -4.459 9.466 11.973 1.00 95.12 100 ALA A C 1
ATOM 805 O O . ALA A 1 100 ? -5.644 9.661 11.696 1.00 95.12 100 ALA A O 1
ATOM 806 N N . ALA A 1 101 ? -3.595 9.028 11.060 1.00 96.88 101 ALA A N 1
ATOM 807 C CA . ALA A 1 101 ? -3.986 8.686 9.692 1.00 96.88 101 ALA A CA 1
ATOM 808 C C . ALA A 1 101 ? -4.881 7.437 9.666 1.00 96.88 101 ALA A C 1
ATOM 810 O O . ALA A 1 101 ? -4.672 6.509 10.440 1.00 96.88 101 ALA A O 1
ATOM 811 N N . ASP A 1 102 ? -5.908 7.408 8.819 1.00 97.56 102 ASP A N 1
ATOM 812 C CA . ASP A 1 102 ? -6.821 6.260 8.705 1.00 97.56 102 ASP A CA 1
ATOM 813 C C . ASP A 1 102 ? -6.189 5.099 7.936 1.00 97.56 102 ASP A C 1
ATOM 815 O O . ASP A 1 102 ? -6.402 3.9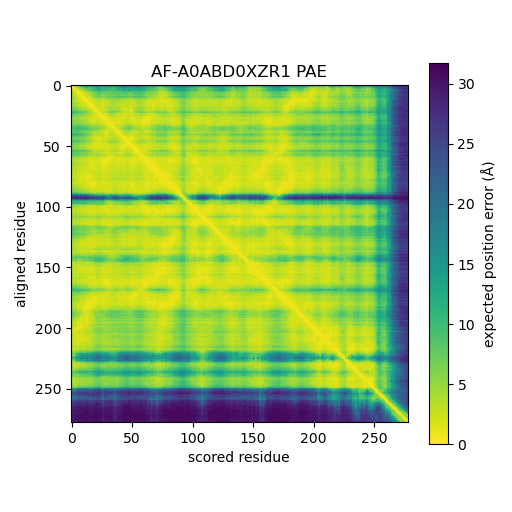39 8.297 1.00 97.56 102 ASP A O 1
ATOM 819 N N . VAL A 1 103 ? -5.367 5.412 6.933 1.00 98.38 103 VAL A N 1
ATOM 820 C CA . VAL A 1 103 ? -4.513 4.443 6.241 1.00 98.38 103 VAL A CA 1
ATOM 821 C C . VAL A 1 103 ? -3.108 5.014 6.117 1.00 98.38 103 VAL A C 1
ATOM 823 O O . VAL A 1 103 ? -2.942 6.191 5.805 1.00 98.38 103 VAL A O 1
ATOM 826 N N . VAL A 1 104 ? -2.099 4.182 6.353 1.00 98.19 104 VAL A N 1
ATOM 827 C CA . VAL A 1 104 ? -0.691 4.516 6.112 1.00 98.19 104 VAL A CA 1
ATOM 828 C C . VAL A 1 104 ? -0.105 3.459 5.191 1.00 98.19 104 VAL A C 1
ATOM 830 O O . VAL A 1 104 ? -0.285 2.265 5.437 1.00 98.19 104 VAL A O 1
ATOM 833 N N . ILE A 1 105 ? 0.599 3.891 4.152 1.00 98.25 105 ILE A N 1
ATOM 834 C CA . ILE A 1 105 ? 1.407 3.014 3.305 1.00 98.25 105 ILE A CA 1
ATOM 835 C C . ILE A 1 105 ? 2.878 3.369 3.464 1.00 98.25 105 ILE A C 1
ATOM 837 O O . ILE A 1 105 ? 3.235 4.546 3.562 1.00 98.25 105 ILE A O 1
ATOM 841 N N . LYS A 1 106 ? 3.718 2.340 3.514 1.00 96.94 106 LYS A N 1
ATOM 842 C CA . LYS A 1 106 ? 5.174 2.455 3.543 1.00 96.94 106 LYS A CA 1
ATOM 843 C C . LYS A 1 106 ? 5.758 1.659 2.393 1.00 96.94 106 LYS A C 1
ATOM 845 O O . LYS A 1 106 ? 5.210 0.624 2.013 1.00 96.94 106 LYS A O 1
ATOM 850 N N . SER A 1 107 ? 6.866 2.151 1.867 1.00 94.88 107 SER A N 1
ATOM 851 C CA . SER A 1 107 ? 7.621 1.510 0.803 1.00 94.88 107 SER A CA 1
ATOM 852 C C . SER A 1 107 ? 9.062 1.253 1.235 1.00 94.88 107 SER A C 1
ATOM 854 O O . SER A 1 107 ? 9.619 1.981 2.063 1.00 94.88 107 SER A O 1
ATOM 856 N N . LEU A 1 108 ? 9.679 0.219 0.660 1.00 91.25 108 LEU A N 1
ATOM 857 C CA . LEU A 1 108 ? 11.077 -0.143 0.918 1.00 91.25 108 LEU A CA 1
ATOM 858 C C . LEU A 1 108 ? 12.062 0.962 0.508 1.00 91.25 108 LEU A C 1
ATOM 860 O O . LEU A 1 108 ? 13.167 1.024 1.040 1.00 91.25 108 LEU A O 1
ATOM 864 N N . ASN A 1 109 ? 11.646 1.869 -0.376 1.00 86.06 109 ASN A N 1
ATOM 865 C CA . ASN A 1 109 ? 12.411 3.054 -0.773 1.00 86.06 109 ASN A CA 1
ATOM 866 C C . ASN A 1 109 ? 12.365 4.209 0.255 1.00 86.06 109 ASN A C 1
ATOM 868 O O . ASN A 1 109 ? 12.873 5.295 -0.019 1.00 86.06 109 ASN A O 1
ATOM 872 N N . GLY A 1 110 ? 11.746 4.004 1.423 1.00 89.31 110 GLY A N 1
ATOM 873 C CA . GLY A 1 110 ? 11.658 5.004 2.489 1.00 89.31 110 GLY A CA 1
ATOM 874 C C . GLY A 1 110 ? 10.516 6.010 2.333 1.00 89.31 110 GLY A C 1
ATOM 875 O O . GLY A 1 110 ? 10.414 6.935 3.137 1.00 89.31 110 GLY A O 1
ATOM 876 N N . ILE A 1 111 ? 9.639 5.849 1.337 1.00 92.56 111 ILE A N 1
ATOM 877 C CA . ILE A 1 111 ? 8.449 6.690 1.185 1.00 92.56 111 ILE A CA 1
ATOM 878 C C . ILE A 1 111 ? 7.353 6.224 2.146 1.00 92.56 111 ILE A C 1
ATOM 880 O O . ILE A 1 111 ? 6.991 5.047 2.187 1.00 92.56 111 ILE A O 1
ATOM 884 N N . GLN A 1 112 ? 6.775 7.181 2.871 1.00 95.69 112 GLN A N 1
ATOM 885 C CA . GLN A 1 112 ? 5.583 6.991 3.690 1.00 95.69 112 GLN A CA 1
ATOM 886 C C . GLN A 1 112 ? 4.494 7.969 3.259 1.00 95.69 112 GLN A C 1
ATOM 888 O O . GLN A 1 112 ? 4.714 9.183 3.246 1.00 95.69 112 GLN A O 1
ATOM 893 N N . LEU A 1 113 ? 3.306 7.441 2.963 1.00 97.75 113 LEU A N 1
ATOM 894 C CA . LEU A 1 113 ? 2.128 8.233 2.620 1.00 97.75 113 LEU A CA 1
ATOM 895 C C . LEU A 1 113 ? 0.978 7.923 3.577 1.00 97.75 113 LEU A C 1
ATOM 897 O O . LEU A 1 113 ? 0.742 6.775 3.955 1.00 97.75 113 LEU A O 1
ATOM 901 N N . SER A 1 114 ? 0.258 8.968 3.968 1.00 98.00 114 SER A N 1
ATOM 902 C CA . SER A 1 114 ? -0.842 8.913 4.929 1.00 98.00 114 SER A CA 1
ATOM 903 C C . SER A 1 114 ? -2.140 9.405 4.302 1.00 98.00 114 SER A C 1
ATOM 905 O O . SER A 1 114 ? -2.171 10.451 3.660 1.00 98.00 114 SER A O 1
ATOM 907 N N . HIS A 1 115 ? -3.226 8.673 4.528 1.00 97.75 115 HIS A N 1
ATOM 908 C CA . HIS A 1 115 ? -4.576 9.055 4.136 1.00 97.75 115 HIS A CA 1
ATOM 909 C C . HIS A 1 115 ? -5.405 9.425 5.368 1.00 97.75 115 HIS A C 1
ATOM 911 O O . HIS A 1 115 ? -5.452 8.680 6.352 1.00 97.75 115 HIS A O 1
ATOM 917 N N . PHE A 1 116 ? -6.113 10.550 5.287 1.00 96.12 116 PHE A N 1
ATOM 918 C CA . PHE A 1 116 ? -7.028 11.026 6.321 1.00 96.12 116 PHE A CA 1
ATOM 919 C C . PHE A 1 116 ? -8.443 11.089 5.747 1.00 96.12 116 PHE A C 1
ATOM 921 O O . PHE A 1 116 ? -8.739 11.908 4.877 1.00 96.12 116 PHE A O 1
ATOM 928 N N . SER A 1 117 ? -9.330 10.228 6.238 1.00 92.81 117 SER A N 1
ATOM 929 C CA . SER A 1 117 ? -10.703 10.155 5.760 1.00 92.81 117 SER A CA 1
ATOM 930 C C . SER A 1 117 ? -11.549 11.285 6.342 1.00 92.81 117 SER A C 1
ATOM 932 O O . SER A 1 117 ? -11.572 11.542 7.551 1.00 92.81 117 SER A O 1
ATOM 934 N N . THR A 1 118 ? -12.319 11.933 5.472 1.00 90.81 118 THR A N 1
ATOM 935 C CA . THR A 1 118 ? -13.335 12.925 5.852 1.00 90.81 118 THR A CA 1
ATOM 936 C C . THR A 1 118 ? -14.673 12.283 6.220 1.00 90.81 118 THR A C 1
ATOM 938 O O . THR A 1 118 ? -15.588 12.981 6.662 1.00 90.81 118 THR A O 1
ATOM 941 N N . ALA A 1 119 ? -14.801 10.959 6.072 1.00 91.12 119 ALA A N 1
ATOM 942 C CA . ALA A 1 119 ? -16.030 10.244 6.372 1.00 91.12 119 ALA A CA 1
ATOM 943 C C . ALA A 1 119 ? -16.404 10.358 7.858 1.00 91.12 119 ALA A C 1
ATOM 945 O O . ALA A 1 119 ? -15.562 10.280 8.760 1.00 91.12 119 ALA A O 1
ATOM 946 N N . TYR A 1 120 ? -17.702 10.505 8.122 1.00 90.50 120 TYR A N 1
ATOM 947 C CA . TYR A 1 120 ? -18.231 10.382 9.473 1.00 90.50 120 TYR A CA 1
ATOM 948 C C . TYR A 1 120 ? -18.255 8.905 9.873 1.00 90.50 120 TYR A C 1
ATOM 950 O O . TYR A 1 120 ? -18.924 8.096 9.233 1.00 90.50 120 TYR A O 1
ATOM 958 N N . ILE A 1 121 ? -17.516 8.556 10.927 1.00 91.19 121 ILE A N 1
ATOM 959 C CA . ILE A 1 121 ? -17.383 7.175 11.392 1.00 91.19 121 ILE A CA 1
ATOM 960 C C . ILE A 1 121 ? -18.255 6.983 12.629 1.00 91.19 121 ILE A C 1
ATOM 962 O O . ILE A 1 121 ? -17.989 7.565 13.683 1.00 91.19 121 ILE A O 1
ATOM 966 N N . GLU A 1 122 ? -19.290 6.156 12.494 1.00 91.88 122 GLU A N 1
ATOM 967 C CA . GLU A 1 122 ? -20.235 5.873 13.571 1.00 91.88 122 GLU A CA 1
ATOM 968 C C . GLU A 1 122 ? -19.689 4.755 14.488 1.00 91.88 122 GLU A C 1
ATOM 970 O O . GLU A 1 122 ? -19.333 3.678 13.997 1.00 91.88 122 GLU A O 1
ATOM 975 N N . PRO A 1 123 ? -19.597 4.977 15.814 1.00 92.44 123 PRO A N 1
ATOM 976 C CA . PRO A 1 123 ? -19.192 3.936 16.752 1.00 92.44 123 PRO A CA 1
ATOM 977 C C . PRO A 1 123 ? -20.176 2.765 16.780 1.00 92.44 123 PRO A C 1
ATOM 979 O O . PRO A 1 123 ? -21.378 2.934 16.592 1.00 92.44 123 PRO A O 1
ATOM 982 N N . ASP A 1 124 ? -19.664 1.576 17.089 1.00 93.19 124 ASP A N 1
ATOM 983 C CA . ASP A 1 124 ? -20.436 0.343 17.273 1.00 93.19 124 ASP A CA 1
ATOM 984 C C . ASP A 1 124 ? -21.273 -0.105 16.058 1.00 93.19 124 ASP A C 1
ATOM 986 O O . ASP A 1 124 ? -22.136 -0.978 16.164 1.00 93.19 124 ASP A O 1
ATOM 990 N N . ARG A 1 125 ? -20.978 0.437 14.873 1.00 94.81 125 ARG A N 1
ATOM 991 C CA . ARG A 1 125 ? -21.579 0.019 13.606 1.00 94.81 125 ARG A CA 1
ATOM 992 C C . ARG A 1 125 ? -20.530 -0.442 12.613 1.00 94.81 125 ARG A C 1
ATOM 994 O O . ARG A 1 125 ? -19.377 -0.022 12.655 1.00 94.81 125 ARG A O 1
ATOM 1001 N N . GLN A 1 126 ? -20.951 -1.339 11.726 1.00 96.12 126 GLN A N 1
ATOM 1002 C CA . GLN A 1 126 ? -20.141 -1.727 10.583 1.00 96.12 126 GLN A CA 1
ATOM 1003 C C . GLN A 1 126 ? -20.140 -0.587 9.567 1.00 96.12 126 GLN A C 1
ATOM 1005 O O . GLN A 1 126 ? -21.192 -0.191 9.069 1.00 96.12 126 GLN A O 1
ATOM 1010 N N . MET A 1 127 ? -18.947 -0.102 9.249 1.00 96.00 127 MET A N 1
ATOM 1011 C CA . MET A 1 127 ? -18.703 0.948 8.270 1.00 96.00 127 MET A CA 1
ATOM 1012 C C . MET A 1 127 ? -17.830 0.396 7.148 1.00 96.00 127 MET A C 1
ATOM 1014 O O . MET A 1 127 ? -17.016 -0.497 7.376 1.00 96.00 127 MET A O 1
ATOM 1018 N N . THR A 1 128 ? -17.994 0.930 5.939 1.00 97.69 128 THR A N 1
ATOM 1019 C CA . THR A 1 128 ? -17.120 0.637 4.794 1.00 97.69 128 THR A CA 1
ATOM 1020 C C . THR A 1 128 ? -16.538 1.945 4.289 1.00 97.69 128 THR A C 1
ATOM 1022 O O . THR A 1 128 ? -17.284 2.889 4.039 1.00 97.69 128 THR A O 1
ATOM 1025 N N . ILE A 1 129 ? -15.216 1.994 4.157 1.00 97.31 129 ILE A N 1
ATOM 1026 C CA . ILE A 1 129 ? -14.472 3.153 3.664 1.00 97.31 129 ILE A CA 1
ATOM 1027 C C . ILE A 1 129 ? -13.808 2.783 2.345 1.00 97.31 129 ILE A C 1
ATOM 1029 O O . ILE A 1 129 ? -13.345 1.658 2.166 1.00 97.31 129 ILE A O 1
ATOM 1033 N N . THR A 1 130 ? -13.802 3.743 1.426 1.00 98.19 130 THR A N 1
ATOM 1034 C CA . THR A 1 130 ? -13.117 3.673 0.135 1.00 98.19 130 THR A CA 1
ATOM 1035 C C . THR A 1 130 ? -12.014 4.718 0.140 1.00 98.19 130 THR A C 1
ATOM 1037 O O . THR A 1 130 ? -12.283 5.884 0.424 1.00 98.19 130 THR A O 1
ATOM 1040 N N . VAL A 1 131 ? -10.791 4.287 -0.147 1.00 98.19 131 VAL A N 1
ATOM 1041 C CA . VAL A 1 131 ? -9.596 5.127 -0.219 1.00 98.19 131 VAL A CA 1
ATOM 1042 C C . VAL A 1 131 ? -9.078 5.084 -1.655 1.00 98.19 131 VAL A C 1
ATOM 1044 O O . VAL A 1 131 ? -8.539 4.048 -2.061 1.00 98.19 131 VAL A O 1
ATOM 1047 N N . PRO A 1 132 ? -9.256 6.161 -2.436 1.00 98.00 132 PRO A N 1
ATOM 1048 C CA . PRO A 1 132 ? -8.734 6.220 -3.795 1.00 98.00 132 PRO A CA 1
ATOM 1049 C C . PRO A 1 132 ? -7.201 6.239 -3.813 1.00 98.00 132 PRO A C 1
ATOM 1051 O O . PRO A 1 132 ? -6.553 6.882 -2.982 1.00 98.00 132 PRO A O 1
ATOM 1054 N N . LEU A 1 133 ? -6.612 5.533 -4.776 1.00 97.88 133 LEU A N 1
ATOM 1055 C CA . LEU A 1 133 ? -5.168 5.496 -5.023 1.00 97.88 133 LEU A CA 1
ATOM 1056 C C . LEU A 1 133 ? -4.789 6.506 -6.105 1.00 97.88 133 LEU A C 1
ATOM 1058 O O . LEU A 1 133 ? -4.280 6.151 -7.169 1.00 97.88 133 LEU A O 1
ATOM 1062 N N . THR A 1 134 ? -5.072 7.768 -5.796 1.00 97.00 134 THR A N 1
ATOM 1063 C CA . THR A 1 134 ? -4.746 8.956 -6.586 1.00 97.00 134 THR A CA 1
ATOM 1064 C C . THR A 1 134 ? -4.152 10.021 -5.670 1.00 97.00 134 THR A C 1
ATOM 1066 O O . THR A 1 134 ? -4.482 10.094 -4.483 1.00 97.00 134 THR A O 1
ATOM 1069 N N . GLU A 1 135 ? -3.221 10.805 -6.195 1.00 95.12 135 GLU A N 1
ATOM 1070 C CA . GLU A 1 135 ? -2.327 11.694 -5.453 1.00 95.12 135 GLU A CA 1
ATOM 1071 C C . GLU A 1 135 ? -3.040 12.680 -4.510 1.00 95.12 135 GLU A C 1
ATOM 1073 O O . GLU A 1 135 ? -2.557 12.940 -3.406 1.00 95.12 135 GLU A O 1
ATOM 1078 N N . GLU A 1 136 ? -4.233 13.151 -4.873 1.00 95.25 136 GLU A N 1
ATOM 1079 C CA . GLU A 1 136 ? -5.019 14.111 -4.096 1.00 95.25 136 GLU A CA 1
ATOM 1080 C C . GLU A 1 136 ? -5.560 13.552 -2.768 1.00 95.25 136 GLU A C 1
ATOM 1082 O O . GLU A 1 136 ? -5.982 14.317 -1.898 1.00 95.25 136 GLU A O 1
ATOM 1087 N N . HIS A 1 137 ? -5.522 12.230 -2.585 1.00 96.56 137 HIS A N 1
ATOM 1088 C CA . HIS A 1 137 ? -5.990 11.555 -1.374 1.00 96.56 137 HIS A CA 1
ATOM 1089 C C . HIS A 1 137 ? -4.861 11.184 -0.406 1.00 96.56 137 HIS A C 1
ATOM 1091 O O . HIS A 1 137 ? -5.146 10.656 0.671 1.00 96.56 137 HIS A O 1
ATOM 1097 N N . TRP A 1 138 ? -3.599 11.453 -0.749 1.00 97.44 138 TRP A N 1
ATOM 1098 C CA . TRP A 1 138 ? -2.444 11.037 0.045 1.00 97.44 138 TRP A CA 1
ATOM 1099 C C . TRP A 1 138 ? -1.583 12.226 0.457 1.00 97.44 138 TRP A C 1
ATOM 1101 O O . TRP A 1 138 ? -1.305 13.139 -0.323 1.00 97.44 138 TRP A O 1
ATOM 1111 N N . GLN A 1 139 ? -1.109 12.191 1.697 1.00 96.81 139 GLN A N 1
ATOM 1112 C CA . GLN A 1 139 ? -0.234 13.201 2.276 1.00 96.81 139 GLN A CA 1
ATOM 1113 C C . GLN A 1 139 ? 1.133 12.598 2.595 1.00 96.81 139 GLN A C 1
ATOM 1115 O O . GLN A 1 139 ? 1.229 11.495 3.140 1.00 96.81 139 GLN A O 1
ATOM 1120 N N . ARG A 1 140 ? 2.186 13.346 2.278 1.00 95.06 140 ARG A N 1
ATOM 1121 C CA . ARG A 1 140 ? 3.569 13.010 2.616 1.00 95.06 140 ARG A CA 1
ATOM 1122 C C . ARG A 1 140 ? 3.853 13.263 4.097 1.00 95.06 140 ARG A C 1
ATOM 1124 O O . ARG A 1 140 ? 3.096 13.937 4.794 1.00 95.06 140 ARG A O 1
ATOM 1131 N N . GLU A 1 141 ? 4.979 12.747 4.577 1.00 90.38 141 GLU A N 1
ATOM 1132 C CA . GLU A 1 141 ? 5.406 12.894 5.975 1.00 90.38 141 GLU A CA 1
ATOM 1133 C C . GLU A 1 141 ? 5.664 14.349 6.405 1.00 90.38 141 GLU A C 1
ATOM 1135 O O . GLU A 1 141 ? 5.453 14.705 7.562 1.00 90.38 141 GLU A O 1
ATOM 1140 N N . ASP A 1 142 ? 6.063 15.207 5.465 1.00 89.62 142 ASP A N 1
ATOM 1141 C CA . ASP A 1 142 ? 6.241 16.651 5.667 1.00 89.62 142 ASP A CA 1
ATOM 1142 C C . ASP A 1 142 ? 4.911 17.433 5.681 1.00 89.62 142 ASP A C 1
ATOM 1144 O O . ASP A 1 142 ? 4.898 18.651 5.866 1.00 89.62 142 ASP A O 1
ATOM 1148 N N . GLY A 1 143 ? 3.784 16.741 5.499 1.00 88.38 143 GLY A N 1
ATOM 1149 C CA . GLY A 1 143 ? 2.457 17.332 5.417 1.00 88.38 143 GLY A CA 1
ATOM 1150 C C . GLY A 1 143 ? 2.114 17.911 4.041 1.00 88.38 143 GLY A C 1
ATOM 1151 O O . GLY A 1 143 ? 1.011 18.441 3.877 1.00 88.38 143 GLY A O 1
ATOM 1152 N N . ALA A 1 144 ? 3.001 17.816 3.050 1.00 89.75 144 ALA A N 1
ATOM 1153 C CA . ALA A 1 144 ? 2.703 18.244 1.691 1.00 89.75 144 ALA A CA 1
ATOM 1154 C C . ALA A 1 144 ? 1.754 17.260 0.990 1.00 89.75 144 ALA A C 1
ATOM 1156 O O . ALA A 1 144 ? 1.653 16.080 1.347 1.00 89.75 144 ALA A O 1
ATOM 1157 N N . PHE A 1 145 ? 1.064 17.754 -0.038 1.00 87.50 145 PHE A N 1
ATOM 1158 C CA . PHE A 1 145 ? 0.335 16.886 -0.955 1.00 87.50 145 PHE A CA 1
ATOM 1159 C C . PHE A 1 145 ? 1.307 15.963 -1.689 1.00 87.50 145 PHE A C 1
ATOM 1161 O O . PHE A 1 145 ? 2.458 16.322 -1.958 1.00 87.50 145 PHE A O 1
ATOM 1168 N N . THR A 1 146 ? 0.831 14.764 -1.991 1.00 92.81 146 THR A N 1
ATOM 1169 C CA . THR A 1 146 ? 1.561 13.817 -2.830 1.00 92.81 146 THR A CA 1
ATOM 1170 C C . THR A 1 146 ? 1.414 14.240 -4.289 1.00 92.81 146 THR A C 1
ATOM 1172 O O . THR A 1 146 ? 0.401 14.826 -4.664 1.00 92.81 146 THR A O 1
ATOM 1175 N N . ASP A 1 147 ? 2.431 13.983 -5.105 1.00 91.44 147 ASP A N 1
ATOM 1176 C CA . ASP A 1 147 ? 2.331 14.076 -6.559 1.00 91.44 147 ASP A CA 1
ATOM 1177 C C . ASP A 1 147 ? 2.240 12.670 -7.165 1.00 91.44 147 ASP A C 1
ATOM 1179 O O . ASP A 1 147 ? 2.385 11.646 -6.486 1.00 91.44 147 ASP A O 1
ATOM 1183 N N . ARG A 1 148 ? 1.964 12.618 -8.462 1.00 91.50 148 ARG A N 1
ATOM 1184 C CA . ARG A 1 148 ? 1.800 11.365 -9.187 1.00 91.50 148 ARG A CA 1
ATOM 1185 C C . ARG A 1 148 ? 3.023 10.458 -9.034 1.00 91.50 148 ARG A C 1
ATOM 1187 O O . ARG A 1 148 ? 2.882 9.272 -8.742 1.00 91.50 148 ARG A O 1
ATOM 1194 N N . GLU A 1 149 ? 4.218 11.010 -9.210 1.00 88.81 149 GLU A N 1
ATOM 1195 C CA . GLU A 1 149 ? 5.474 10.269 -9.160 1.00 88.81 149 GLU A CA 1
ATOM 1196 C C . GLU A 1 149 ? 5.720 9.682 -7.766 1.00 88.81 149 GLU A C 1
ATOM 1198 O O . GLU A 1 149 ? 6.066 8.508 -7.661 1.00 88.81 149 GLU A O 1
ATOM 1203 N N . HIS A 1 150 ? 5.495 10.444 -6.692 1.00 90.25 150 HIS A N 1
ATOM 1204 C CA . HIS A 1 150 ? 5.652 9.972 -5.314 1.00 90.25 150 HIS A CA 1
ATOM 1205 C C . HIS A 1 150 ? 4.666 8.865 -4.957 1.00 90.25 150 HIS A C 1
ATOM 1207 O O . HIS A 1 150 ? 5.068 7.894 -4.310 1.00 90.25 150 HIS A O 1
ATOM 1213 N N . LEU A 1 151 ? 3.398 8.977 -5.369 1.00 95.12 151 LEU A N 1
ATOM 1214 C CA . LEU A 1 151 ? 2.424 7.916 -5.117 1.00 95.12 151 LEU A CA 1
ATOM 1215 C C . LEU A 1 151 ? 2.814 6.642 -5.856 1.00 95.12 151 LEU A C 1
ATOM 1217 O O . LEU A 1 151 ? 2.851 5.569 -5.258 1.00 95.12 151 LEU A O 1
ATOM 1221 N N . LEU A 1 152 ? 3.154 6.766 -7.136 1.00 94.19 152 LEU A N 1
ATOM 1222 C CA . LEU A 1 152 ? 3.609 5.635 -7.921 1.00 94.19 152 LEU A CA 1
ATOM 1223 C C . LEU A 1 152 ? 4.847 4.991 -7.277 1.00 94.19 152 LEU A C 1
ATOM 1225 O O . LEU A 1 152 ? 4.846 3.784 -7.059 1.00 94.19 152 LEU A O 1
ATOM 1229 N N . MET A 1 153 ? 5.855 5.774 -6.867 1.00 91.62 153 MET A N 1
ATOM 1230 C CA . MET A 1 153 ? 7.046 5.258 -6.173 1.00 91.62 153 MET A CA 1
ATOM 1231 C C . MET A 1 153 ? 6.713 4.513 -4.881 1.00 91.62 153 MET A C 1
ATOM 1233 O O . MET A 1 153 ? 7.338 3.496 -4.587 1.00 91.62 153 MET A O 1
ATOM 1237 N N . ALA A 1 154 ? 5.738 4.987 -4.105 1.00 94.75 154 ALA A N 1
ATOM 1238 C CA . ALA A 1 154 ? 5.274 4.250 -2.936 1.00 94.75 154 ALA A CA 1
ATOM 1239 C C . ALA A 1 154 ? 4.681 2.888 -3.339 1.00 94.75 154 ALA A C 1
ATOM 1241 O O . ALA A 1 154 ? 4.964 1.886 -2.689 1.00 94.75 154 ALA A O 1
ATOM 1242 N N . LEU A 1 155 ? 3.909 2.842 -4.431 1.00 96.44 155 LEU A N 1
ATOM 1243 C CA . LEU A 1 155 ? 3.255 1.633 -4.936 1.00 96.44 155 LEU A CA 1
ATOM 1244 C C . LEU A 1 155 ? 4.211 0.612 -5.579 1.00 96.44 155 LEU A C 1
ATOM 1246 O O . LEU A 1 155 ? 3.855 -0.562 -5.608 1.00 96.44 155 LEU A O 1
ATOM 1250 N N . ALA A 1 156 ? 5.387 1.013 -6.071 1.00 94.38 156 ALA A N 1
ATOM 1251 C CA . ALA A 1 156 ? 6.359 0.097 -6.690 1.00 94.38 156 ALA A CA 1
ATOM 1252 C C . ALA A 1 156 ? 6.949 -0.930 -5.720 1.00 94.38 156 ALA A C 1
ATOM 1254 O O . ALA A 1 156 ? 7.175 -2.066 -6.111 1.00 94.38 156 ALA A O 1
ATOM 1255 N N . ASP A 1 157 ? 7.136 -0.562 -4.452 1.00 92.69 157 ASP A N 1
ATOM 1256 C CA . ASP A 1 157 ? 7.804 -1.421 -3.469 1.00 92.69 157 ASP A CA 1
ATOM 1257 C C . ASP A 1 157 ? 7.122 -1.357 -2.098 1.00 92.69 157 ASP A C 1
ATOM 1259 O O . ASP A 1 157 ? 7.768 -1.118 -1.075 1.00 92.69 157 ASP A O 1
ATOM 1263 N N . LEU A 1 158 ? 5.798 -1.549 -2.052 1.00 96.88 158 LEU A N 1
ATOM 1264 C CA . LEU A 1 158 ? 5.055 -1.474 -0.791 1.00 96.88 158 LEU A CA 1
ATOM 1265 C C . LEU A 1 158 ? 5.594 -2.478 0.231 1.00 96.88 158 LEU A C 1
ATOM 1267 O O . LEU A 1 158 ? 5.495 -3.691 0.038 1.00 96.88 158 LEU A O 1
ATOM 1271 N N . SER A 1 159 ? 6.101 -1.969 1.351 1.00 96.81 159 SER A N 1
ATOM 1272 C CA . SER A 1 159 ? 6.521 -2.775 2.494 1.00 96.81 159 SER A CA 1
ATOM 1273 C C . SER A 1 159 ? 5.361 -3.025 3.446 1.00 96.81 159 SER A C 1
ATOM 1275 O O . SER A 1 159 ? 5.228 -4.127 3.963 1.00 96.81 159 SER A O 1
ATOM 1277 N N . ASP A 1 160 ? 4.499 -2.024 3.652 1.00 97.56 160 ASP A N 1
ATOM 1278 C CA . ASP A 1 160 ? 3.406 -2.091 4.616 1.00 97.56 160 ASP A CA 1
ATOM 1279 C C . ASP A 1 160 ? 2.189 -1.308 4.124 1.00 97.56 160 ASP A C 1
ATOM 1281 O O . ASP A 1 160 ? 2.299 -0.183 3.636 1.00 97.56 160 ASP A O 1
ATOM 1285 N N . ILE A 1 161 ? 1.006 -1.877 4.349 1.00 98.44 161 ILE A N 1
ATOM 1286 C CA . ILE A 1 161 ? -0.262 -1.150 4.329 1.00 98.44 161 ILE A CA 1
ATOM 1287 C C . ILE A 1 161 ? -0.904 -1.350 5.696 1.00 98.44 161 ILE A C 1
ATOM 1289 O O . ILE A 1 161 ? -1.121 -2.480 6.143 1.00 98.44 161 ILE A O 1
ATOM 1293 N N . MET A 1 162 ? -1.214 -0.241 6.352 1.00 98.38 162 MET A N 1
ATOM 1294 C CA . MET A 1 162 ? -1.740 -0.191 7.707 1.00 98.38 162 MET A CA 1
ATOM 1295 C C . MET A 1 162 ? -3.104 0.490 7.706 1.00 98.38 162 MET A C 1
ATOM 1297 O O . MET A 1 162 ? -3.220 1.631 7.268 1.00 98.38 162 MET A O 1
ATOM 1301 N N . ILE A 1 163 ? -4.130 -0.182 8.228 1.00 98.56 163 ILE A N 1
ATOM 1302 C CA . ILE A 1 163 ? -5.487 0.373 8.377 1.00 98.56 163 ILE A CA 1
ATOM 1303 C C . ILE A 1 163 ? -5.760 0.628 9.855 1.00 98.56 163 ILE A C 1
ATOM 1305 O O . ILE A 1 163 ? -5.603 -0.276 10.675 1.00 98.56 163 ILE A O 1
ATOM 1309 N N . LYS A 1 164 ? -6.191 1.838 10.222 1.00 97.75 164 LYS A N 1
ATOM 1310 C CA . LYS A 1 164 ? -6.426 2.207 11.624 1.00 97.75 164 LYS A CA 1
ATOM 1311 C C . LYS A 1 164 ? -7.466 1.291 12.277 1.00 97.75 164 LYS A C 1
ATOM 1313 O O . LYS A 1 164 ? -8.563 1.086 11.752 1.00 97.75 164 LYS A O 1
ATOM 1318 N N . ALA A 1 165 ? -7.123 0.765 13.450 1.00 97.25 165 ALA A N 1
ATOM 1319 C CA . ALA A 1 165 ? -7.986 -0.080 14.269 1.00 97.25 165 ALA A CA 1
ATOM 1320 C C . ALA A 1 165 ? -8.717 0.720 15.359 1.00 97.25 165 ALA A C 1
ATOM 1322 O O . ALA A 1 165 ? -9.901 0.489 15.607 1.00 97.25 165 ALA A O 1
ATOM 1323 N N . THR A 1 166 ? -8.032 1.672 16.002 1.00 95.25 166 THR A N 1
ATOM 1324 C CA . THR A 1 166 ? -8.582 2.469 17.108 1.00 95.25 166 THR A CA 1
ATOM 1325 C C . THR A 1 166 ? -8.884 3.897 16.660 1.00 95.25 166 THR A C 1
ATOM 1327 O O . THR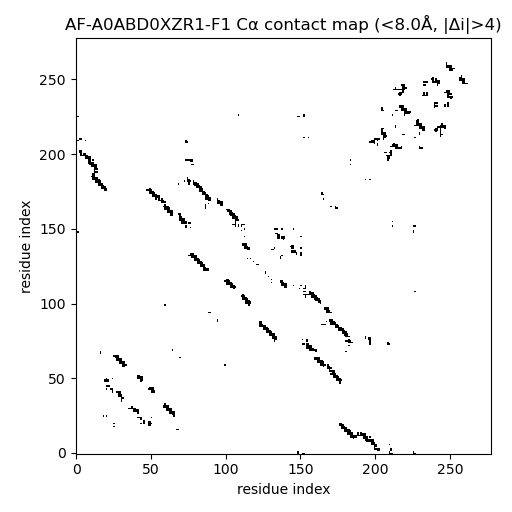 A 1 166 ? -7.983 4.679 16.377 1.00 95.25 166 THR A O 1
ATOM 1330 N N . TYR A 1 167 ? -10.168 4.261 16.597 1.00 92.88 167 TYR A N 1
ATOM 1331 C CA . TYR A 1 167 ? -10.629 5.577 16.113 1.00 92.88 167 TYR A CA 1
ATOM 1332 C C . TYR A 1 167 ? -10.843 6.602 17.233 1.00 92.88 167 TYR A C 1
ATOM 1334 O O . TYR A 1 167 ? -10.958 7.805 16.982 1.00 92.88 167 TYR A O 1
ATOM 1342 N N . THR A 1 168 ? -10.872 6.133 18.479 1.00 92.06 168 THR A N 1
ATOM 1343 C CA . THR A 1 168 ? -11.062 6.959 19.669 1.00 92.06 168 THR A CA 1
ATOM 1344 C C . THR A 1 168 ? -9.921 6.781 20.668 1.00 92.06 168 THR A C 1
ATOM 1346 O O . THR A 1 168 ? -9.200 5.786 20.615 1.00 92.06 168 THR A O 1
ATOM 1349 N N . THR A 1 169 ? -9.759 7.725 21.601 1.00 88.06 169 THR A N 1
ATOM 1350 C CA . THR A 1 169 ? -8.704 7.700 22.641 1.00 88.06 169 THR A CA 1
ATOM 1351 C C . THR A 1 169 ? -8.741 6.472 23.550 1.00 88.06 169 THR A C 1
ATOM 1353 O O . THR A 1 169 ? -7.721 6.079 24.106 1.00 88.06 169 THR A O 1
ATOM 1356 N N . SER A 1 170 ? -9.905 5.838 23.689 1.00 89.19 170 SER A N 1
ATOM 1357 C CA . SER A 1 170 ? -10.053 4.534 24.329 1.00 89.19 170 SER A CA 1
ATOM 1358 C C . SER A 1 170 ? -11.002 3.683 23.494 1.00 89.19 170 SER A C 1
ATOM 1360 O O . SER A 1 170 ? -12.134 4.093 23.220 1.00 89.19 170 SER A O 1
ATOM 1362 N N . THR A 1 171 ? -10.522 2.525 23.048 1.00 92.69 171 THR A N 1
ATOM 1363 C CA . THR A 1 171 ? -11.277 1.566 22.236 1.00 92.69 171 THR A CA 1
ATOM 1364 C C . THR A 1 171 ? -11.339 0.249 22.997 1.00 92.69 171 THR A C 1
ATOM 1366 O O . THR A 1 171 ? -10.309 -0.283 23.384 1.00 92.69 171 THR A O 1
ATOM 1369 N N . ARG A 1 172 ? -12.537 -0.289 23.218 1.00 93.56 172 ARG A N 1
ATOM 1370 C CA . ARG A 1 172 ? -12.745 -1.578 23.889 1.00 93.56 172 ARG A CA 1
ATOM 1371 C C . ARG A 1 172 ? -12.595 -2.752 22.931 1.00 93.56 172 ARG A C 1
ATOM 1373 O O . ARG A 1 172 ? -12.141 -3.812 23.332 1.00 93.56 172 ARG A O 1
ATOM 1380 N N . GLN A 1 173 ? -13.024 -2.590 21.686 1.00 95.12 173 GLN A N 1
ATOM 1381 C CA . GLN A 1 173 ? -12.922 -3.629 20.668 1.00 95.12 173 GLN A CA 1
ATOM 1382 C C . GLN A 1 173 ? -12.813 -2.996 19.288 1.00 95.12 173 GLN A C 1
ATOM 1384 O O . GLN A 1 173 ? -13.462 -1.991 19.017 1.00 95.12 173 GLN A O 1
ATOM 1389 N N . ALA A 1 174 ? -12.029 -3.602 18.410 1.00 97.06 174 ALA A N 1
ATOM 1390 C CA . ALA A 1 174 ? -11.988 -3.277 16.996 1.00 97.06 174 ALA A CA 1
ATOM 1391 C C . ALA A 1 174 ? -12.077 -4.573 16.203 1.00 97.06 174 ALA A C 1
ATOM 1393 O O . ALA A 1 174 ? -11.604 -5.622 16.643 1.00 97.06 174 ALA A O 1
ATOM 1394 N N . SER A 1 175 ? -12.703 -4.489 15.040 1.00 97.81 175 SER A N 1
ATOM 1395 C CA . SER A 1 175 ? -12.941 -5.614 14.151 1.00 97.81 175 SER A CA 1
ATOM 1396 C C . SER A 1 175 ? -12.819 -5.186 12.699 1.00 97.81 175 SER A C 1
ATOM 1398 O O . SER A 1 175 ? -13.206 -4.069 12.349 1.00 97.81 175 SER A O 1
ATOM 1400 N N . LEU A 1 176 ? -12.286 -6.081 11.875 1.00 98.38 176 LEU A N 1
ATOM 1401 C CA . LEU A 1 176 ? -12.110 -5.912 10.439 1.00 98.38 176 LEU A CA 1
ATOM 1402 C C . LEU A 1 176 ? -12.790 -7.094 9.743 1.00 98.38 176 LEU A C 1
ATOM 1404 O O . LEU A 1 176 ? -12.514 -8.246 10.075 1.00 98.38 176 LEU A O 1
ATOM 1408 N N . MET A 1 177 ? -13.695 -6.815 8.805 1.00 97.94 177 MET A N 1
ATOM 1409 C CA . MET A 1 177 ? -14.520 -7.830 8.133 1.00 97.94 177 MET A CA 1
ATOM 1410 C C . MET A 1 177 ? -14.025 -8.142 6.722 1.00 97.94 177 MET A C 1
ATOM 1412 O O . MET A 1 177 ? -14.065 -9.290 6.279 1.00 97.94 177 MET A O 1
ATOM 1416 N N . SER A 1 178 ? -13.565 -7.123 5.997 1.00 98.06 178 SER A N 1
ATOM 1417 C CA . SER A 1 178 ? -13.058 -7.302 4.638 1.00 98.06 178 SER A CA 1
ATOM 1418 C C . SER A 1 178 ? -12.098 -6.200 4.237 1.00 98.06 178 SER A C 1
ATOM 1420 O O . SER A 1 178 ? -12.245 -5.058 4.669 1.00 98.06 178 SER A O 1
ATOM 1422 N N . VAL A 1 179 ? -11.161 -6.547 3.358 1.00 98.62 179 VAL A N 1
ATOM 1423 C CA . VAL A 1 179 ? -10.249 -5.607 2.696 1.00 98.62 179 VAL A CA 1
ATOM 1424 C C . VAL A 1 179 ? -10.135 -5.997 1.230 1.00 98.62 179 VAL A C 1
ATOM 1426 O O . VAL A 1 179 ? -9.875 -7.158 0.921 1.00 98.62 179 VAL A O 1
ATOM 1429 N N . THR A 1 180 ? -10.329 -5.049 0.326 1.00 98.62 180 THR A N 1
ATOM 1430 C CA . THR A 1 180 ? -10.199 -5.223 -1.120 1.00 98.62 180 THR A CA 1
ATOM 1431 C C . THR A 1 180 ? -9.291 -4.137 -1.664 1.00 98.62 180 THR A C 1
ATOM 1433 O O . THR A 1 180 ? -9.529 -2.966 -1.402 1.00 98.62 180 THR A O 1
ATOM 1436 N N . LEU A 1 181 ? -8.272 -4.525 -2.419 1.00 98.62 181 LEU A N 1
ATOM 1437 C CA . LEU A 1 181 ? -7.410 -3.613 -3.160 1.00 98.62 181 LEU A CA 1
ATOM 1438 C C . LEU A 1 181 ? -7.652 -3.838 -4.650 1.00 98.62 181 LEU A C 1
ATOM 1440 O O . LEU A 1 181 ? -7.483 -4.961 -5.133 1.00 98.62 181 LEU A O 1
ATOM 1444 N N . GLU A 1 182 ? -8.077 -2.798 -5.357 1.00 98.31 182 GLU A N 1
ATOM 1445 C CA . GLU A 1 182 ? -8.200 -2.841 -6.812 1.00 98.31 182 GLU A CA 1
ATOM 1446 C C . GLU A 1 182 ? -6.825 -2.712 -7.463 1.00 98.31 182 GLU A C 1
ATOM 1448 O O . GLU A 1 182 ? -6.050 -1.822 -7.135 1.00 98.31 182 GLU A O 1
ATOM 1453 N N . THR A 1 183 ? -6.549 -3.607 -8.399 1.00 97.62 183 THR A N 1
ATOM 1454 C CA . THR A 1 183 ? -5.323 -3.690 -9.194 1.00 97.62 183 THR A CA 1
ATOM 1455 C C . THR A 1 183 ? -5.707 -3.801 -10.675 1.00 97.62 183 THR A C 1
ATOM 1457 O O . THR A 1 183 ? -6.867 -3.574 -11.043 1.00 97.62 183 THR A O 1
ATOM 1460 N N . ALA A 1 184 ? -4.760 -4.123 -11.545 1.00 97.44 184 ALA A N 1
ATOM 1461 C CA . ALA A 1 184 ? -5.000 -4.336 -12.960 1.00 97.44 184 ALA A CA 1
ATOM 1462 C C . ALA A 1 184 ? -4.237 -5.563 -13.460 1.00 97.44 184 ALA A C 1
ATOM 1464 O O . ALA A 1 184 ? -3.166 -5.898 -12.957 1.00 97.44 184 ALA A O 1
ATOM 1465 N N . THR A 1 185 ? -4.788 -6.215 -14.480 1.00 96.75 185 THR A N 1
ATOM 1466 C CA . THR A 1 185 ? -4.193 -7.376 -15.146 1.00 96.75 185 THR A CA 1
ATOM 1467 C C . THR A 1 185 ? -4.445 -7.326 -16.652 1.00 96.75 185 THR A C 1
ATOM 1469 O O . THR A 1 185 ? -5.424 -6.747 -17.122 1.00 96.75 185 THR A O 1
ATOM 1472 N N . ASP A 1 186 ? -3.567 -7.952 -17.430 1.00 95.44 186 ASP A N 1
ATOM 1473 C CA . ASP A 1 186 ? -3.681 -8.072 -18.886 1.00 95.44 186 ASP A CA 1
ATOM 1474 C C . ASP A 1 186 ? -4.795 -9.040 -19.331 1.00 95.44 186 ASP A C 1
ATOM 1476 O O . ASP A 1 186 ? -5.187 -9.067 -20.501 1.00 95.44 186 ASP A O 1
ATOM 1480 N N . ARG A 1 187 ? -5.340 -9.829 -18.401 1.00 95.12 187 ARG A N 1
ATOM 1481 C CA . ARG A 1 187 ? -6.435 -10.768 -18.656 1.00 95.12 187 ARG A CA 1
ATOM 1482 C C . ARG A 1 187 ? -7.787 -10.081 -18.549 1.00 95.12 187 ARG A C 1
ATOM 1484 O O . ARG A 1 187 ? -8.027 -9.269 -17.665 1.00 95.12 187 ARG A O 1
ATOM 1491 N N . ASN A 1 188 ? -8.723 -10.483 -19.402 1.00 93.44 188 ASN A N 1
ATOM 1492 C CA . ASN A 1 188 ? -10.100 -10.022 -19.286 1.00 93.44 188 ASN A CA 1
ATOM 1493 C C . ASN A 1 188 ? -10.768 -10.644 -18.047 1.00 93.44 188 ASN A C 1
ATOM 1495 O O . ASN A 1 188 ? -11.114 -11.826 -18.040 1.00 93.44 188 ASN A O 1
ATOM 1499 N N . THR A 1 189 ? -10.947 -9.833 -17.007 1.00 94.25 189 THR A N 1
ATOM 1500 C CA . THR A 1 189 ? -11.618 -10.195 -15.748 1.00 94.25 189 THR A CA 1
ATOM 1501 C C . THR A 1 189 ? -13.139 -10.024 -15.808 1.00 94.25 189 THR A C 1
ATOM 1503 O O . THR A 1 189 ? -13.839 -10.388 -14.865 1.00 94.25 189 THR A O 1
ATOM 1506 N N . GLY A 1 190 ? -13.669 -9.448 -16.893 1.00 93.69 190 GLY A N 1
ATOM 1507 C CA . GLY A 1 190 ? -15.061 -9.005 -16.997 1.00 93.69 190 GLY A CA 1
ATOM 1508 C C . GLY A 1 190 ? -15.346 -7.677 -16.285 1.00 93.69 190 GLY A C 1
ATOM 1509 O O . GLY A 1 190 ? -16.490 -7.224 -16.300 1.00 93.69 190 GLY A O 1
ATOM 1510 N N . LEU A 1 191 ? -14.335 -7.052 -15.670 1.00 94.12 191 LEU A N 1
ATOM 1511 C CA . LEU A 1 191 ? -14.428 -5.717 -15.077 1.00 94.12 191 LEU A CA 1
ATOM 1512 C C . LEU A 1 191 ? -14.046 -4.627 -16.091 1.00 94.12 191 LEU A C 1
ATOM 1514 O O . LEU A 1 191 ? -13.642 -4.903 -17.220 1.00 94.12 191 LEU A O 1
ATOM 1518 N N . ASN A 1 192 ? -14.193 -3.366 -15.683 1.00 94.81 192 ASN A N 1
ATOM 1519 C CA . ASN A 1 192 ? -13.844 -2.217 -16.516 1.00 94.81 192 ASN A CA 1
ATOM 1520 C C . ASN A 1 192 ? -12.337 -2.171 -16.820 1.00 94.81 192 ASN A C 1
ATOM 1522 O O . ASN A 1 192 ? -11.514 -2.688 -16.063 1.00 94.81 192 ASN A O 1
ATOM 1526 N N . ARG A 1 193 ? -11.973 -1.498 -17.915 1.00 95.62 193 ARG A N 1
ATOM 1527 C CA . ARG A 1 193 ? -10.577 -1.184 -18.246 1.00 95.62 193 ARG A CA 1
ATOM 1528 C C . ARG A 1 193 ? -9.969 -0.288 -17.163 1.00 95.62 193 ARG A C 1
ATOM 1530 O O . ARG A 1 193 ? -10.612 0.663 -16.725 1.00 95.62 193 ARG A O 1
ATOM 1537 N N . ALA A 1 194 ? -8.734 -0.573 -16.768 1.00 96.31 194 ALA A N 1
ATOM 1538 C CA . ALA A 1 194 ? -7.959 0.225 -15.826 1.00 96.31 194 ALA A CA 1
ATOM 1539 C C . ALA A 1 194 ? -7.264 1.378 -16.567 1.00 96.31 194 ALA A C 1
ATOM 1541 O O . ALA A 1 194 ? -6.071 1.320 -16.847 1.00 96.31 194 ALA A O 1
ATOM 1542 N N . ALA A 1 195 ? -8.028 2.399 -16.964 1.00 94.88 195 ALA A N 1
ATOM 1543 C CA . ALA A 1 195 ? -7.528 3.446 -17.856 1.00 94.88 195 ALA A CA 1
ATOM 1544 C C . ALA A 1 195 ? -6.442 4.331 -17.224 1.00 94.88 195 ALA A C 1
ATOM 1546 O O . ALA A 1 195 ? -5.613 4.890 -17.939 1.00 94.88 195 ALA A O 1
ATOM 1547 N N . GLU A 1 196 ? -6.438 4.436 -15.905 1.00 95.38 196 GLU A N 1
ATOM 1548 C CA . GLU A 1 196 ? -5.471 5.205 -15.130 1.00 95.38 196 GLU A CA 1
ATOM 1549 C C . GLU A 1 196 ? -4.115 4.494 -15.033 1.00 95.38 196 GLU A C 1
ATOM 1551 O O . GLU A 1 196 ? -3.096 5.145 -14.823 1.00 95.38 196 GLU A O 1
ATOM 1556 N N . VAL A 1 197 ? -4.091 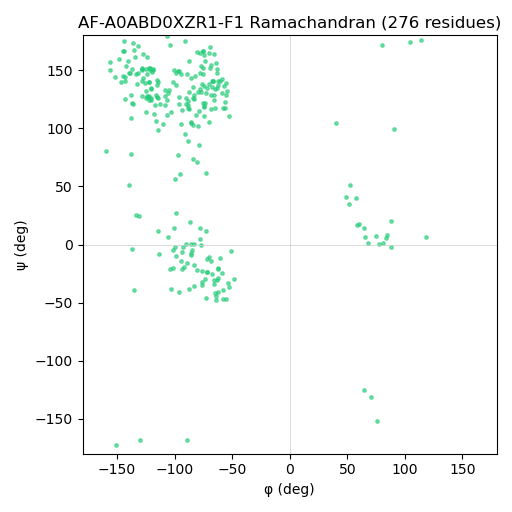3.167 -15.212 1.00 95.81 197 VAL A N 1
ATOM 1557 C CA . VAL A 1 197 ? -2.848 2.392 -15.231 1.00 95.81 197 VAL A CA 1
ATOM 1558 C C . VAL A 1 197 ? -2.145 2.647 -16.552 1.00 95.81 197 VAL A C 1
ATOM 1560 O O . VAL A 1 197 ? -2.681 2.365 -17.630 1.00 95.81 197 VAL A O 1
ATOM 1563 N N . GLU A 1 198 ? -0.941 3.191 -16.462 1.00 94.38 198 GLU A N 1
ATOM 1564 C CA . GLU A 1 198 ? -0.134 3.518 -17.625 1.00 94.38 198 GLU A CA 1
ATOM 1565 C C . GLU A 1 198 ? 0.591 2.302 -18.204 1.00 94.38 198 GLU A C 1
ATOM 1567 O O . GLU A 1 198 ? 0.683 1.234 -17.605 1.00 94.38 198 GLU A O 1
ATOM 1572 N N . GLN A 1 199 ? 1.085 2.487 -19.418 1.00 95.06 199 GLN A N 1
ATOM 1573 C CA . GLN A 1 199 ? 2.011 1.616 -20.100 1.00 95.06 199 GLN A CA 1
ATOM 1574 C C . GLN A 1 199 ? 3.041 2.501 -20.798 1.00 95.06 199 GLN A C 1
ATOM 1576 O O . GLN A 1 199 ? 2.740 3.193 -21.773 1.00 95.06 199 GLN A O 1
ATOM 1581 N N . CYS A 1 200 ? 4.252 2.487 -20.265 1.00 94.81 200 CYS A N 1
ATOM 1582 C CA . CYS A 1 200 ? 5.365 3.294 -20.719 1.00 94.81 200 CYS A CA 1
ATOM 1583 C C . CYS A 1 200 ? 6.281 2.518 -21.659 1.00 94.81 200 CYS A C 1
ATOM 1585 O O . CYS A 1 200 ? 6.477 1.305 -21.540 1.00 94.81 200 CYS A O 1
ATOM 1587 N N . ARG A 1 201 ? 6.902 3.244 -22.587 1.00 96.00 201 ARG A N 1
ATOM 1588 C CA . ARG A 1 201 ? 8.035 2.740 -23.355 1.00 96.00 201 ARG A CA 1
ATOM 1589 C C . ARG A 1 201 ? 9.316 2.947 -22.556 1.00 96.00 201 ARG A C 1
ATOM 1591 O O . ARG A 1 201 ? 9.847 4.057 -22.500 1.00 96.00 201 ARG A O 1
ATOM 1598 N N . CYS A 1 202 ? 9.815 1.867 -21.964 1.00 94.12 202 CYS A N 1
ATOM 1599 C CA . CYS A 1 202 ? 10.978 1.951 -21.094 1.00 94.12 202 CYS A CA 1
ATOM 1600 C C . CYS A 1 202 ? 12.292 2.140 -21.860 1.00 94.12 202 CYS A C 1
ATOM 1602 O O . CYS A 1 202 ? 12.499 1.494 -22.894 1.00 94.12 202 CYS A O 1
ATOM 1604 N N . PRO A 1 203 ? 13.172 3.038 -21.376 1.00 93.94 203 PRO A N 1
ATOM 1605 C CA . PRO A 1 203 ? 14.527 3.149 -21.888 1.00 93.94 203 PRO A CA 1
ATOM 1606 C C . PRO A 1 203 ? 15.348 1.914 -21.506 1.00 93.94 203 PRO A C 1
ATOM 1608 O O . PRO A 1 203 ? 14.925 1.078 -20.708 1.00 93.94 203 PRO A O 1
ATOM 1611 N N . GLU A 1 204 ? 16.538 1.809 -22.090 1.00 93.75 204 GLU A N 1
ATOM 1612 C CA . GLU A 1 204 ? 17.458 0.705 -21.827 1.00 93.75 204 GLU A CA 1
ATOM 1613 C C . GLU A 1 204 ? 17.741 0.551 -20.324 1.00 93.75 204 GLU A C 1
ATOM 1615 O O . GLU A 1 204 ? 18.021 1.530 -19.633 1.00 93.75 204 GLU A O 1
ATOM 1620 N N . GLY A 1 205 ? 17.653 -0.686 -19.832 1.00 93.50 205 GLY A N 1
ATOM 1621 C CA . GLY A 1 205 ? 17.890 -1.030 -18.431 1.00 93.50 205 GLY A CA 1
ATOM 1622 C C . GLY A 1 205 ? 16.675 -0.944 -17.510 1.00 93.50 205 GLY A C 1
ATOM 1623 O O . GLY A 1 205 ? 16.793 -1.303 -16.340 1.00 93.50 205 GLY A O 1
ATOM 1624 N N . TYR A 1 206 ? 15.510 -0.528 -18.015 1.00 93.88 206 TYR A N 1
ATOM 1625 C CA . TYR A 1 206 ? 14.268 -0.430 -17.244 1.00 93.88 206 TYR A CA 1
ATOM 1626 C C . TYR A 1 206 ? 13.163 -1.318 -17.824 1.00 93.88 206 TYR A C 1
ATOM 1628 O O . TYR A 1 206 ? 13.049 -1.486 -19.039 1.00 93.88 206 TYR A O 1
ATOM 1636 N N . ARG A 1 207 ? 12.288 -1.826 -16.955 1.00 94.19 207 ARG A N 1
ATOM 1637 C CA . ARG A 1 207 ? 11.092 -2.606 -17.312 1.00 94.19 207 ARG A CA 1
ATOM 1638 C C . ARG A 1 207 ? 9.928 -2.297 -16.362 1.00 94.19 207 ARG A C 1
ATOM 1640 O O . ARG A 1 207 ? 10.091 -1.564 -15.392 1.00 94.19 207 ARG A O 1
ATOM 1647 N N . GLY A 1 208 ? 8.760 -2.869 -16.643 1.00 93.38 208 GLY A N 1
ATOM 1648 C CA . GLY A 1 208 ? 7.525 -2.614 -15.891 1.00 93.38 208 GLY A CA 1
ATOM 1649 C C . GLY A 1 208 ? 6.561 -1.697 -16.644 1.00 93.38 208 GLY A C 1
ATOM 1650 O O . GLY A 1 208 ? 6.877 -1.220 -17.736 1.00 93.38 208 GLY A O 1
ATOM 1651 N N . LEU A 1 209 ? 5.362 -1.491 -16.100 1.00 93.50 209 LEU A N 1
ATOM 1652 C CA . LEU A 1 209 ? 4.334 -0.675 -16.764 1.00 93.50 209 LEU A CA 1
ATOM 1653 C C . LEU A 1 209 ? 4.654 0.821 -16.713 1.00 93.50 209 LEU A C 1
ATOM 1655 O O . LEU A 1 209 ? 4.324 1.548 -17.646 1.00 93.50 209 LEU A O 1
ATOM 1659 N N . SER A 1 210 ? 5.356 1.247 -15.673 1.00 93.19 210 SER A N 1
ATOM 1660 C CA . SER A 1 210 ? 5.803 2.613 -15.400 1.00 93.19 210 SER A CA 1
ATOM 1661 C C . SER A 1 210 ? 7.338 2.742 -15.437 1.00 93.19 210 SER A C 1
ATOM 1663 O O . SER A 1 210 ? 7.908 3.768 -15.038 1.00 93.19 210 SER A O 1
ATOM 1665 N N . CYS A 1 211 ? 8.045 1.716 -15.923 1.00 92.81 211 CYS A N 1
ATOM 1666 C CA . CYS A 1 211 ? 9.510 1.626 -15.886 1.00 92.81 211 CYS A CA 1
ATOM 1667 C C . CYS A 1 211 ? 10.055 1.728 -14.452 1.00 92.81 211 CYS A C 1
ATOM 1669 O O . CYS A 1 211 ? 10.984 2.486 -14.153 1.00 92.81 211 CYS A O 1
ATOM 1671 N N . GLU A 1 212 ? 9.349 1.084 -13.534 1.00 91.31 212 GLU A N 1
ATOM 1672 C CA . GLU A 1 212 ? 9.575 1.016 -12.098 1.00 91.31 212 GLU A CA 1
ATOM 1673 C C . GLU A 1 212 ? 10.714 0.068 -11.741 1.00 91.31 212 GLU A C 1
ATOM 1675 O O . GLU A 1 212 ? 11.473 0.388 -10.832 1.00 91.31 212 GLU A O 1
ATOM 1680 N N . ASP A 1 213 ? 10.904 -0.999 -12.515 1.00 92.00 213 ASP A N 1
ATOM 1681 C CA . ASP A 1 213 ? 11.867 -2.066 -12.264 1.00 92.00 213 ASP A CA 1
ATOM 1682 C C . ASP A 1 213 ? 13.142 -1.909 -13.099 1.00 92.00 213 ASP A C 1
ATOM 1684 O O . ASP A 1 213 ? 13.098 -1.465 -14.250 1.00 92.00 213 ASP A O 1
ATOM 1688 N N . CYS A 1 214 ? 14.270 -2.389 -12.569 1.00 93.00 214 CYS A N 1
ATOM 1689 C CA . CYS A 1 214 ? 15.453 -2.630 -13.393 1.00 93.00 214 CYS A CA 1
ATOM 1690 C C . CYS A 1 214 ? 15.295 -3.908 -14.228 1.00 93.00 214 CYS A C 1
ATOM 1692 O O . CYS A 1 214 ? 14.765 -4.934 -13.771 1.00 93.00 214 CYS A O 1
ATOM 1694 N N . ASP A 1 215 ? 15.726 -3.822 -15.484 1.00 95.44 215 ASP A N 1
ATOM 1695 C CA . ASP A 1 215 ? 15.698 -4.936 -16.425 1.00 95.44 215 ASP A CA 1
ATOM 1696 C C . ASP A 1 215 ? 16.804 -5.958 -16.124 1.00 95.44 215 ASP A C 1
ATOM 1698 O O . ASP A 1 215 ? 17.729 -5.709 -15.347 1.00 95.44 215 ASP A O 1
ATOM 1702 N N . ALA A 1 216 ? 16.703 -7.141 -16.725 1.00 93.56 216 ALA A N 1
ATOM 1703 C CA . ALA A 1 216 ? 17.700 -8.188 -16.570 1.00 93.56 216 ALA A CA 1
ATOM 1704 C C . ALA A 1 216 ? 19.101 -7.672 -16.943 1.00 93.56 216 ALA A C 1
ATOM 1706 O O . ALA A 1 216 ? 19.316 -7.113 -18.017 1.00 93.56 216 ALA A O 1
ATOM 1707 N N . GLY A 1 217 ? 20.059 -7.879 -16.041 1.00 93.88 217 GLY A N 1
ATOM 1708 C CA . GLY A 1 217 ? 21.430 -7.396 -16.193 1.00 93.88 217 GLY A CA 1
ATOM 1709 C C . GLY A 1 217 ? 21.665 -5.951 -15.753 1.00 93.88 217 GLY A C 1
ATOM 1710 O O . GLY A 1 217 ? 22.772 -5.440 -15.933 1.00 93.88 217 GLY A O 1
ATOM 1711 N N . TYR A 1 218 ? 20.668 -5.318 -15.131 1.00 95.00 218 TYR A N 1
ATOM 1712 C CA . TYR A 1 218 ? 20.778 -4.001 -14.515 1.00 95.00 218 TYR A CA 1
ATOM 1713 C C . TYR A 1 218 ? 20.432 -4.074 -13.024 1.00 95.00 218 TYR A C 1
ATOM 1715 O O . TYR A 1 218 ? 19.632 -4.901 -12.586 1.00 95.00 218 TYR A O 1
ATOM 1723 N N . THR A 1 219 ? 21.036 -3.187 -12.240 1.00 93.19 219 THR A N 1
ATOM 1724 C CA . THR A 1 219 ? 20.734 -2.977 -10.825 1.00 93.19 219 THR A CA 1
ATOM 1725 C C . THR A 1 219 ? 20.480 -1.510 -10.547 1.00 93.19 219 THR A C 1
ATOM 1727 O O . THR A 1 219 ? 21.052 -0.626 -11.182 1.00 93.19 219 THR A O 1
ATOM 1730 N N . ARG A 1 220 ? 19.639 -1.259 -9.556 1.00 90.50 220 ARG A N 1
ATOM 1731 C CA . ARG A 1 220 ? 19.331 0.053 -9.022 1.00 90.50 220 ARG A CA 1
ATOM 1732 C C . ARG A 1 220 ? 20.557 0.607 -8.308 1.00 90.50 220 ARG A C 1
ATOM 1734 O O . ARG A 1 220 ? 21.157 -0.072 -7.475 1.00 90.50 220 ARG A O 1
ATOM 1741 N N . ALA A 1 221 ? 20.937 1.824 -8.665 1.00 86.00 221 ALA A N 1
ATOM 1742 C CA . ALA A 1 221 ? 21.940 2.603 -7.967 1.00 86.00 221 ALA A CA 1
ATOM 1743 C C . ALA A 1 221 ? 21.282 3.435 -6.858 1.00 86.00 221 ALA A C 1
ATOM 1745 O O . ALA A 1 221 ? 20.180 3.955 -7.034 1.00 86.00 221 ALA A O 1
ATOM 1746 N N . ASP A 1 222 ? 21.999 3.651 -5.754 1.00 77.56 222 ASP A N 1
ATOM 1747 C CA . ASP A 1 222 ? 21.532 4.452 -4.606 1.00 77.56 222 ASP A CA 1
ATOM 1748 C C . ASP A 1 222 ? 21.503 5.974 -4.885 1.00 77.56 222 ASP A C 1
ATOM 1750 O O . ASP A 1 222 ? 21.397 6.794 -3.972 1.00 77.56 222 ASP A O 1
ATOM 1754 N N . TYR A 1 223 ? 21.652 6.380 -6.147 1.00 74.62 223 TYR A N 1
ATOM 1755 C CA . TYR A 1 223 ? 21.639 7.769 -6.587 1.00 74.62 223 TYR A CA 1
ATOM 1756 C C . TYR A 1 223 ? 20.773 7.951 -7.831 1.00 74.62 223 TYR A C 1
ATOM 1758 O O . TYR A 1 223 ? 20.484 7.014 -8.575 1.00 74.62 223 TYR A O 1
ATOM 1766 N N . GLY A 1 224 ? 20.383 9.200 -8.071 1.00 68.06 224 GLY A N 1
ATOM 1767 C CA . GLY A 1 224 ? 19.483 9.574 -9.155 1.00 68.06 224 GLY A CA 1
ATOM 1768 C C . GLY A 1 224 ? 18.152 10.103 -8.638 1.00 68.06 224 GLY A C 1
ATOM 1769 O O . GLY A 1 224 ? 17.908 10.164 -7.435 1.00 68.06 224 GLY A O 1
ATOM 1770 N N . LEU A 1 225 ? 17.311 10.550 -9.566 1.00 65.25 225 LEU A N 1
ATOM 1771 C CA . LEU A 1 225 ? 15.965 11.014 -9.252 1.00 65.25 225 LEU A CA 1
ATOM 1772 C C . LEU A 1 225 ? 15.054 9.805 -8.976 1.00 65.25 225 LEU A C 1
ATOM 1774 O O . LEU A 1 225 ? 15.260 8.733 -9.545 1.00 65.25 225 LEU A O 1
ATOM 1778 N N . TYR A 1 226 ? 14.026 9.992 -8.146 1.00 70.38 226 TYR A N 1
ATOM 1779 C CA . TYR A 1 226 ? 13.016 8.973 -7.834 1.00 70.38 226 TYR A CA 1
ATOM 1780 C C . TYR A 1 226 ? 13.578 7.736 -7.104 1.00 70.38 226 TYR A C 1
ATOM 1782 O O . TYR A 1 226 ? 14.211 7.873 -6.062 1.00 70.38 226 TYR A O 1
ATOM 1790 N N . LEU A 1 227 ? 13.343 6.534 -7.648 1.00 69.06 227 LEU A N 1
ATOM 1791 C CA . LEU A 1 227 ? 13.817 5.243 -7.133 1.00 69.06 227 LEU A CA 1
ATOM 1792 C C . LEU A 1 227 ? 15.301 4.971 -7.465 1.00 69.06 227 LEU A C 1
ATOM 1794 O O . LEU A 1 227 ? 15.728 3.824 -7.415 1.00 69.06 227 LEU A O 1
ATOM 1798 N N . GLY A 1 228 ? 16.075 5.969 -7.893 1.00 78.06 228 GLY A N 1
ATOM 1799 C CA . GLY A 1 228 ? 17.434 5.771 -8.403 1.00 78.06 228 GLY A CA 1
ATOM 1800 C C . GLY A 1 228 ? 17.483 5.288 -9.858 1.00 78.06 228 GLY A C 1
ATOM 1801 O O . GLY A 1 228 ? 16.457 4.995 -10.482 1.00 78.06 228 GLY A O 1
ATOM 1802 N N . ILE A 1 229 ? 18.690 5.254 -10.428 1.00 87.12 229 ILE A N 1
ATOM 1803 C CA . ILE A 1 229 ? 18.907 4.851 -11.825 1.00 87.12 229 ILE A CA 1
ATOM 1804 C C . ILE A 1 229 ? 19.261 3.368 -11.960 1.00 87.12 229 ILE A C 1
ATOM 1806 O O . ILE A 1 229 ? 19.912 2.807 -11.086 1.00 87.12 229 ILE A O 1
ATOM 1810 N N . CYS A 1 230 ? 18.842 2.735 -13.056 1.00 92.25 230 CYS A N 1
ATOM 1811 C CA . CYS A 1 230 ? 19.224 1.361 -13.370 1.00 92.25 230 CYS A CA 1
ATOM 1812 C C . CYS A 1 230 ? 20.525 1.364 -14.174 1.00 92.25 230 CYS A C 1
ATOM 1814 O O . CYS A 1 230 ? 20.590 1.927 -15.267 1.00 92.25 230 CYS A O 1
ATOM 1816 N N . GLU A 1 231 ? 21.560 0.727 -13.636 1.00 93.38 231 GLU A N 1
ATOM 1817 C CA . GLU A 1 231 ? 22.888 0.636 -14.242 1.00 93.38 231 GLU A CA 1
ATOM 1818 C C . GLU A 1 231 ? 23.266 -0.821 -14.516 1.00 93.38 231 GLU A C 1
ATOM 1820 O O . GLU A 1 231 ? 22.828 -1.707 -13.783 1.00 93.38 231 GLU A O 1
ATOM 1825 N N . PRO A 1 232 ? 24.096 -1.105 -15.534 1.00 94.75 232 PRO A N 1
ATOM 1826 C CA . PRO A 1 232 ? 24.540 -2.465 -15.810 1.00 94.75 232 PRO A CA 1
ATOM 1827 C C . PRO A 1 232 ? 25.206 -3.126 -14.597 1.00 94.75 232 PRO A C 1
ATOM 1829 O O . PRO A 1 232 ? 26.025 -2.517 -13.905 1.00 94.75 232 PRO A O 1
ATOM 1832 N N . CYS A 1 233 ? 24.914 -4.406 -14.376 1.00 93.25 233 CYS A N 1
ATOM 1833 C CA . CYS A 1 233 ? 25.533 -5.201 -13.321 1.00 93.25 233 CYS A CA 1
ATOM 1834 C C . CYS A 1 233 ? 27.067 -5.195 -13.446 1.00 93.25 233 CYS A C 1
ATOM 1836 O O . CYS A 1 233 ? 27.636 -5.653 -14.440 1.00 93.25 233 CYS A O 1
ATOM 1838 N N . ASN A 1 234 ? 27.766 -4.752 -12.399 1.00 91.44 234 ASN A N 1
ATOM 1839 C CA . ASN A 1 234 ? 29.228 -4.758 -12.363 1.00 91.44 234 ASN A CA 1
ATOM 1840 C C . ASN A 1 234 ? 29.783 -5.987 -11.624 1.00 91.44 234 ASN A C 1
ATOM 1842 O O . ASN A 1 234 ? 30.244 -5.907 -10.485 1.00 91.44 234 ASN A O 1
ATOM 1846 N N . CYS A 1 235 ? 29.769 -7.137 -12.296 1.00 89.94 235 CYS A N 1
ATOM 1847 C CA . CYS A 1 235 ? 30.254 -8.406 -11.741 1.00 89.94 235 CYS A CA 1
ATOM 1848 C C . CYS A 1 235 ? 31.681 -8.768 -12.188 1.00 89.94 235 CYS A C 1
ATOM 1850 O O . CYS A 1 235 ? 32.029 -9.949 -12.256 1.00 89.94 235 CYS A O 1
ATOM 1852 N N . ASN A 1 236 ? 32.511 -7.768 -12.521 1.00 85.38 236 ASN A N 1
ATOM 18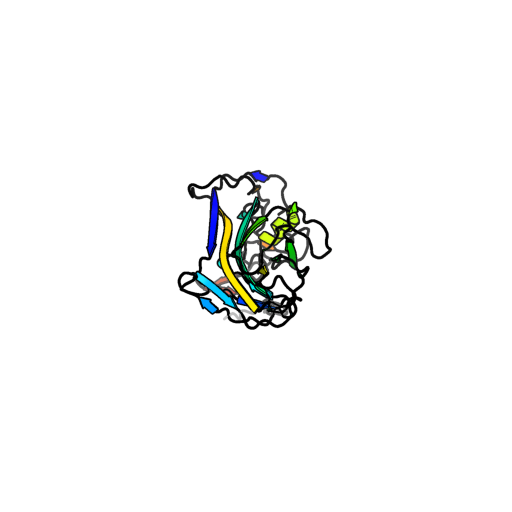53 C CA . ASN A 1 236 ? 33.913 -7.931 -12.941 1.00 85.38 236 ASN A CA 1
ATOM 1854 C C . ASN A 1 236 ? 34.117 -8.946 -14.088 1.00 85.38 236 ASN A C 1
ATOM 1856 O O . ASN A 1 236 ? 35.101 -9.681 -14.115 1.00 85.38 236 ASN A O 1
ATOM 1860 N N . GLY A 1 237 ? 33.164 -9.027 -15.023 1.00 83.31 237 GLY A N 1
ATOM 1861 C CA . GLY A 1 237 ? 33.226 -9.943 -16.168 1.00 83.31 237 GLY A CA 1
ATOM 1862 C C . GLY A 1 237 ? 32.939 -11.417 -15.847 1.00 83.31 237 GLY A C 1
ATOM 1863 O O . GLY A 1 237 ? 33.097 -12.264 -16.723 1.00 83.31 237 GLY A O 1
ATOM 1864 N N . HIS A 1 238 ? 32.516 -11.746 -14.622 1.00 81.00 238 HIS A N 1
ATOM 1865 C CA . HIS A 1 238 ? 32.171 -13.119 -14.225 1.00 81.00 238 HIS A CA 1
ATOM 1866 C C . HIS A 1 238 ? 30.693 -13.472 -14.408 1.00 81.00 238 HIS A C 1
ATOM 1868 O O . HIS A 1 238 ? 30.345 -14.651 -14.426 1.00 81.00 238 HIS A O 1
ATOM 1874 N N . SER A 1 239 ? 29.835 -12.462 -14.503 1.00 87.62 239 SER A N 1
ATOM 1875 C CA . SER A 1 239 ? 28.406 -12.601 -14.756 1.00 87.62 239 SER A CA 1
ATOM 1876 C C . SER A 1 239 ? 27.875 -11.309 -15.368 1.00 87.62 239 SER A C 1
ATOM 1878 O O . SER A 1 239 ? 28.480 -10.250 -15.193 1.00 87.62 239 SER A O 1
ATOM 1880 N N . SER A 1 240 ? 26.759 -11.402 -16.077 1.00 89.50 240 SER A N 1
ATOM 1881 C CA . SER A 1 240 ? 25.920 -10.258 -16.430 1.00 89.50 240 SER A CA 1
ATOM 1882 C C . SER A 1 240 ? 24.722 -10.116 -15.494 1.00 89.50 240 SER A C 1
ATOM 1884 O O . SER A 1 240 ? 24.052 -9.100 -15.557 1.00 89.50 240 SER A O 1
ATOM 1886 N N . ASP A 1 241 ? 24.460 -11.100 -14.628 1.00 90.50 241 ASP A N 1
ATOM 1887 C CA . ASP A 1 241 ? 23.234 -11.177 -13.836 1.00 90.50 241 ASP A CA 1
ATOM 1888 C C . ASP A 1 241 ? 23.500 -10.814 -12.375 1.00 90.50 241 ASP A C 1
ATOM 1890 O O . ASP A 1 241 ? 24.398 -11.356 -11.715 1.00 90.50 241 ASP A O 1
ATOM 1894 N N . CYS A 1 242 ? 22.675 -9.922 -11.841 1.00 91.19 242 CYS A N 1
ATOM 1895 C CA . CYS A 1 242 ? 22.707 -9.509 -10.450 1.00 91.19 242 CYS A CA 1
ATOM 1896 C C . CYS A 1 242 ? 21.294 -9.234 -9.928 1.00 91.19 242 CYS A C 1
ATOM 1898 O O . CYS A 1 242 ? 20.327 -9.182 -10.686 1.00 91.19 242 CYS A O 1
ATOM 1900 N N . HIS A 1 243 ? 21.164 -9.119 -8.610 1.00 91.44 243 HIS A N 1
ATOM 1901 C CA . HIS A 1 243 ? 19.904 -8.755 -7.978 1.00 91.44 243 HIS A CA 1
ATOM 1902 C C . HIS A 1 243 ? 19.523 -7.313 -8.357 1.00 91.44 243 HIS A C 1
ATOM 1904 O O . HIS A 1 243 ? 20.346 -6.425 -8.126 1.00 91.44 243 HIS A O 1
ATOM 1910 N N . PRO A 1 244 ? 18.292 -7.057 -8.840 1.00 90.62 244 PRO A N 1
ATOM 1911 C CA . PRO A 1 244 ? 17.906 -5.758 -9.395 1.00 90.62 244 PRO A CA 1
ATOM 1912 C C . PRO A 1 244 ? 17.966 -4.610 -8.382 1.00 90.62 244 PRO A C 1
ATOM 1914 O O . PRO A 1 244 ? 18.267 -3.498 -8.782 1.00 90.62 244 PRO A O 1
ATOM 1917 N N . ASP A 1 245 ? 17.744 -4.856 -7.087 1.00 87.31 245 ASP A N 1
ATOM 1918 C CA . ASP A 1 245 ? 17.812 -3.774 -6.083 1.00 87.31 245 ASP A CA 1
ATOM 1919 C C . ASP A 1 245 ? 19.100 -3.727 -5.257 1.00 87.31 245 ASP A C 1
ATOM 1921 O O . ASP A 1 245 ? 19.403 -2.707 -4.654 1.00 87.31 245 ASP A O 1
ATOM 1925 N N . THR A 1 246 ? 19.859 -4.825 -5.177 1.00 87.88 246 THR A N 1
ATOM 1926 C CA . THR A 1 246 ? 21.025 -4.906 -4.271 1.00 87.88 246 THR A CA 1
ATOM 1927 C C . THR A 1 246 ? 22.358 -5.008 -5.001 1.00 87.88 246 THR A C 1
ATOM 1929 O O . THR A 1 246 ? 23.409 -4.992 -4.360 1.00 87.88 246 THR A O 1
ATOM 1932 N N . GLY A 1 247 ? 22.344 -5.190 -6.325 1.00 89.38 247 GLY A N 1
ATOM 1933 C CA . GLY A 1 247 ? 23.538 -5.371 -7.151 1.00 89.38 247 GLY A CA 1
ATOM 1934 C C . GLY A 1 247 ? 24.318 -6.656 -6.873 1.00 89.38 247 GLY A C 1
ATOM 1935 O O . GLY A 1 247 ? 25.398 -6.863 -7.426 1.00 89.38 247 GLY A O 1
ATOM 1936 N N . VAL A 1 248 ? 23.802 -7.546 -6.019 1.00 90.12 248 VAL A N 1
ATOM 1937 C CA . VAL A 1 248 ? 24.486 -8.788 -5.653 1.00 90.12 248 VAL A CA 1
ATOM 1938 C C . VAL A 1 248 ? 24.533 -9.725 -6.858 1.00 90.12 248 VAL A C 1
ATOM 1940 O O . VAL A 1 248 ? 23.501 -10.183 -7.342 1.00 90.12 248 VAL A O 1
ATOM 1943 N N . CYS A 1 249 ? 25.743 -10.024 -7.325 1.00 89.38 249 CYS A N 1
ATOM 1944 C CA . CYS A 1 249 ? 25.974 -10.856 -8.500 1.00 89.38 249 CYS A CA 1
ATOM 1945 C C . CYS A 1 249 ? 25.571 -12.317 -8.284 1.00 89.38 249 CYS A C 1
ATOM 1947 O O . CYS A 1 249 ? 25.948 -12.956 -7.289 1.00 89.38 249 CYS A O 1
ATOM 1949 N N . PHE A 1 250 ? 24.885 -12.862 -9.283 1.00 87.06 250 PHE A N 1
ATOM 1950 C CA . PHE A 1 250 ? 24.592 -14.280 -9.403 1.00 87.06 250 PHE A CA 1
ATOM 1951 C C . PHE A 1 250 ? 25.637 -14.924 -10.311 1.00 87.06 250 PHE A C 1
ATOM 1953 O O . PHE A 1 250 ? 25.869 -14.455 -11.421 1.00 87.06 250 PHE A O 1
ATOM 1960 N N . VAL A 1 251 ? 26.292 -15.994 -9.858 1.00 76.81 251 VAL A N 1
ATOM 1961 C CA . VAL A 1 251 ? 27.259 -16.738 -10.681 1.00 76.81 251 VAL A CA 1
ATOM 1962 C C . VAL A 1 251 ? 26.757 -18.153 -10.897 1.00 76.81 251 VAL A C 1
ATOM 1964 O O . VAL A 1 251 ? 26.594 -18.917 -9.946 1.00 76.81 251 VAL A O 1
ATOM 1967 N N . SER A 1 252 ? 26.549 -18.525 -12.154 1.00 64.88 252 SER A N 1
ATOM 1968 C CA . SER A 1 252 ? 26.193 -19.883 -12.547 1.00 64.88 252 SER A CA 1
ATOM 1969 C C . SER A 1 252 ? 27.456 -20.709 -12.822 1.00 64.88 252 SER A C 1
ATOM 1971 O O . SER A 1 252 ? 28.277 -20.384 -13.678 1.00 64.88 252 SER A O 1
ATOM 1973 N N . LYS A 1 253 ? 27.634 -21.817 -12.090 1.00 59.06 253 LYS A N 1
ATOM 1974 C CA . LYS A 1 253 ? 28.565 -22.896 -12.475 1.00 59.06 253 LYS A CA 1
ATOM 1975 C C . LYS A 1 253 ? 27.738 -24.148 -12.763 1.00 59.06 253 LYS A C 1
ATOM 1977 O O . LYS A 1 253 ? 27.338 -24.856 -11.841 1.00 59.06 253 LYS A O 1
ATOM 1982 N N . GLY A 1 254 ? 27.463 -24.413 -14.041 1.00 61.66 254 GLY A N 1
ATOM 1983 C CA . GLY A 1 254 ? 26.537 -25.478 -14.447 1.00 61.66 254 GLY A CA 1
ATOM 1984 C C . GLY A 1 254 ? 25.085 -25.115 -14.109 1.00 61.66 254 GLY A C 1
ATOM 1985 O O . GLY A 1 254 ? 24.650 -24.012 -14.410 1.00 61.66 254 GLY A O 1
ATOM 1986 N N . THR A 1 255 ? 24.338 -26.021 -13.470 1.00 51.88 255 THR A N 1
ATOM 1987 C CA . THR A 1 255 ? 22.926 -25.808 -13.065 1.00 51.88 255 THR A CA 1
ATOM 1988 C C . THR A 1 255 ? 22.778 -25.117 -11.698 1.00 51.88 255 THR A C 1
ATOM 1990 O O . THR A 1 255 ? 21.663 -24.926 -11.222 1.00 51.88 255 THR A O 1
ATOM 1993 N N . VAL A 1 256 ? 23.882 -24.766 -11.027 1.00 52.34 256 VAL A N 1
ATOM 1994 C CA . VAL A 1 256 ? 23.863 -24.199 -9.668 1.00 52.34 256 VAL A CA 1
ATOM 1995 C C . VAL A 1 256 ? 24.179 -22.707 -9.713 1.00 52.34 256 VAL A C 1
ATOM 1997 O O . VAL A 1 256 ? 25.223 -22.305 -10.232 1.00 52.34 256 VAL A O 1
ATOM 2000 N N . CYS A 1 257 ? 23.277 -21.902 -9.147 1.00 56.78 257 CYS A N 1
ATOM 2001 C CA . CYS A 1 257 ? 23.415 -20.455 -9.022 1.00 56.78 257 CYS A CA 1
ATOM 2002 C C . CYS A 1 257 ? 23.974 -20.102 -7.633 1.00 56.78 257 CYS A C 1
ATOM 2004 O O . CYS A 1 257 ? 23.383 -20.465 -6.615 1.00 56.78 257 CYS A O 1
ATOM 2006 N N . PHE A 1 258 ? 25.123 -19.426 -7.581 1.00 62.53 258 PHE A N 1
ATOM 2007 C CA . PHE A 1 258 ? 25.779 -18.995 -6.345 1.00 62.53 258 PHE A CA 1
ATOM 2008 C C . PHE A 1 258 ? 25.589 -17.489 -6.137 1.00 62.53 258 PHE A C 1
ATOM 2010 O O . PHE A 1 258 ? 25.832 -16.700 -7.048 1.00 62.53 258 PHE A O 1
ATOM 2017 N N . VAL A 1 259 ? 25.213 -17.090 -4.919 1.00 61.38 259 VAL A N 1
ATOM 2018 C CA . VAL A 1 259 ? 25.157 -15.682 -4.495 1.00 61.38 259 VAL A CA 1
ATOM 2019 C C . VAL A 1 259 ? 26.532 -15.275 -3.963 1.00 61.38 259 VAL A C 1
ATOM 2021 O O . VAL A 1 259 ? 26.993 -15.819 -2.955 1.00 61.38 259 VAL A O 1
ATOM 2024 N N . MET A 1 260 ? 27.198 -14.317 -4.609 1.00 60.12 260 MET A N 1
ATOM 2025 C CA . MET A 1 260 ? 28.459 -13.769 -4.097 1.00 60.12 260 MET A CA 1
ATOM 2026 C C . MET A 1 260 ? 28.177 -12.632 -3.107 1.00 60.12 260 MET A C 1
ATOM 2028 O O . MET A 1 260 ? 27.827 -11.531 -3.508 1.00 60.12 260 MET A O 1
ATOM 2032 N N . LYS A 1 261 ? 28.352 -12.858 -1.798 1.00 49.03 261 LYS A N 1
ATOM 2033 C CA . LYS A 1 261 ? 28.301 -11.761 -0.810 1.00 49.03 261 LYS A CA 1
ATOM 2034 C C . LYS A 1 261 ? 29.462 -10.781 -1.052 1.00 49.03 261 LYS A C 1
ATOM 2036 O O . LYS A 1 261 ? 30.607 -11.227 -1.145 1.00 49.03 261 LYS A O 1
ATOM 2041 N N . SER A 1 262 ? 29.183 -9.470 -1.052 1.00 44.41 262 SER A N 1
ATOM 2042 C CA . SER A 1 262 ? 30.113 -8.344 -1.323 1.00 44.41 262 SER A CA 1
ATOM 2043 C C . SER A 1 262 ? 31.440 -8.318 -0.542 1.00 44.41 262 SER A C 1
ATOM 2045 O O . SER A 1 262 ? 32.293 -7.476 -0.803 1.00 44.41 262 SER A O 1
ATOM 2047 N N . VAL A 1 263 ? 31.658 -9.217 0.419 1.00 43.75 263 VAL A N 1
ATOM 2048 C CA . VAL A 1 263 ? 32.826 -9.203 1.313 1.00 43.75 263 VAL A CA 1
ATOM 2049 C C . VAL A 1 263 ? 34.071 -9.856 0.686 1.00 43.75 263 VAL A C 1
ATOM 2051 O O . VAL A 1 263 ? 35.183 -9.596 1.136 1.00 43.75 263 VAL A O 1
ATOM 2054 N N . TYR A 1 264 ? 33.937 -10.653 -0.380 1.00 41.97 264 TYR A N 1
ATOM 2055 C CA . TYR A 1 264 ? 35.057 -11.458 -0.900 1.00 41.97 264 TYR A CA 1
ATOM 2056 C C . TYR A 1 264 ? 35.947 -10.791 -1.964 1.00 41.97 264 TYR A C 1
ATOM 2058 O O . TYR A 1 264 ? 36.920 -11.407 -2.388 1.00 41.97 264 TYR A O 1
ATOM 2066 N N . TRP A 1 265 ? 35.685 -9.542 -2.369 1.00 44.38 265 TRP A N 1
ATOM 2067 C CA . TRP A 1 265 ? 36.499 -8.855 -3.393 1.00 44.38 265 TRP A CA 1
ATOM 2068 C C . TRP A 1 265 ? 37.448 -7.772 -2.862 1.00 44.38 265 TRP A C 1
ATOM 2070 O O . TRP A 1 265 ? 38.150 -7.132 -3.645 1.00 44.38 265 TRP A O 1
ATOM 2080 N N . LYS A 1 266 ? 37.578 -7.604 -1.538 1.00 34.28 266 LYS A N 1
ATOM 2081 C CA . LYS A 1 266 ? 38.780 -6.962 -0.986 1.00 34.28 266 LYS A CA 1
ATOM 2082 C C . LYS A 1 266 ? 39.856 -8.031 -0.809 1.00 34.28 266 LYS A C 1
ATOM 2084 O O . LYS A 1 266 ? 39.844 -8.759 0.178 1.00 34.28 266 LYS A O 1
ATOM 2089 N N . SER A 1 267 ? 40.834 -8.027 -1.715 1.00 38.41 267 SER A N 1
ATOM 2090 C CA . SER A 1 267 ? 42.113 -8.771 -1.687 1.00 38.41 267 SER A CA 1
ATOM 2091 C C . SER A 1 267 ? 42.112 -10.162 -2.337 1.00 38.41 267 SER A C 1
ATOM 2093 O O . SER A 1 267 ? 41.794 -11.164 -1.709 1.00 38.41 267 SER A O 1
ATOM 2095 N N . SER A 1 268 ? 42.600 -10.235 -3.573 1.00 32.59 268 SER A N 1
ATOM 2096 C CA . SER A 1 268 ? 43.355 -11.377 -4.123 1.00 32.59 268 SER A CA 1
ATOM 2097 C C . SER A 1 268 ? 44.132 -10.837 -5.328 1.00 32.59 268 SER A C 1
ATOM 2099 O O . SER A 1 268 ? 43.594 -10.702 -6.417 1.00 32.59 268 SER A O 1
ATOM 2101 N N . ILE A 1 269 ? 45.273 -10.178 -5.107 1.00 34.78 269 ILE A N 1
ATOM 2102 C CA . ILE A 1 269 ? 46.609 -10.786 -5.239 1.00 34.78 269 ILE A CA 1
ATOM 2103 C C . ILE A 1 269 ? 46.669 -11.710 -6.459 1.00 34.78 269 ILE A C 1
ATOM 2105 O O . ILE A 1 269 ? 46.160 -12.828 -6.447 1.00 34.78 269 ILE A O 1
ATOM 2109 N N . ALA A 1 270 ? 47.333 -11.209 -7.500 1.00 34.06 270 ALA A N 1
ATOM 2110 C CA . ALA A 1 270 ? 47.734 -11.956 -8.674 1.00 34.06 270 ALA A CA 1
ATOM 2111 C C . ALA A 1 270 ? 48.523 -13.211 -8.266 1.00 34.06 270 ALA A C 1
ATOM 2113 O O . ALA A 1 270 ? 49.659 -13.113 -7.805 1.00 34.06 270 ALA A O 1
ATOM 211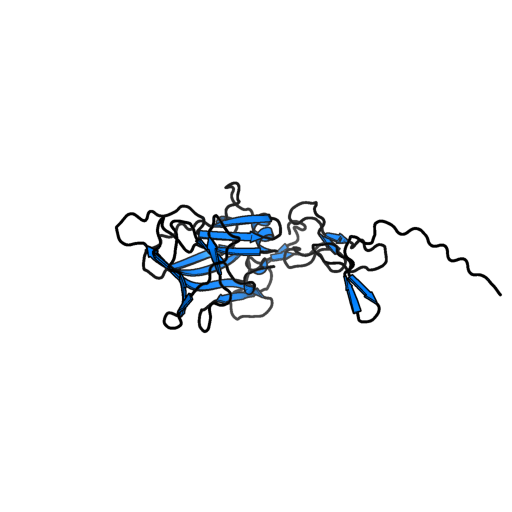4 N N . PHE A 1 271 ? 47.938 -14.394 -8.459 1.00 29.20 271 PHE A N 1
ATOM 2115 C CA . PHE A 1 271 ? 48.695 -15.640 -8.465 1.00 29.20 271 PHE A CA 1
ATOM 2116 C C . PHE A 1 271 ? 49.132 -15.932 -9.901 1.00 29.20 271 PHE A C 1
ATOM 2118 O O . PHE A 1 271 ? 48.390 -16.472 -10.719 1.00 29.20 271 PHE A O 1
ATOM 2125 N N . SER A 1 272 ? 50.360 -15.512 -10.196 1.00 31.30 272 SER A N 1
ATOM 2126 C CA . SER A 1 272 ? 51.152 -15.973 -11.333 1.00 31.30 272 SER A CA 1
ATOM 2127 C C . SER A 1 272 ? 51.289 -17.497 -11.259 1.00 31.30 272 SER A C 1
ATOM 2129 O O . SER A 1 272 ? 51.902 -18.017 -10.326 1.00 31.30 272 SER A O 1
ATOM 2131 N N . SER A 1 273 ? 50.760 -18.216 -12.246 1.00 32.75 273 SER A N 1
ATOM 2132 C CA . SER A 1 273 ? 51.036 -19.638 -12.443 1.00 32.75 273 SER A CA 1
ATOM 2133 C C . SER A 1 273 ? 52.388 -19.808 -13.145 1.00 32.75 273 SER A C 1
ATOM 2135 O O . SER A 1 273 ? 52.518 -19.630 -14.353 1.00 32.75 273 SER A O 1
ATOM 2137 N N . GLN A 1 274 ? 53.420 -20.165 -12.375 1.00 31.77 274 GLN A N 1
ATOM 2138 C CA . GLN A 1 274 ? 54.625 -20.791 -12.920 1.00 31.77 274 GLN A CA 1
ATOM 2139 C C . GLN A 1 274 ? 54.293 -22.245 -13.281 1.00 31.77 274 GLN A C 1
ATOM 2141 O O . GLN A 1 274 ? 54.071 -23.077 -12.404 1.00 31.77 274 GLN A O 1
ATOM 2146 N N . LEU A 1 275 ? 54.255 -22.540 -14.579 1.00 33.28 275 LEU A N 1
ATOM 2147 C CA . LEU A 1 275 ? 54.295 -23.897 -15.121 1.00 33.28 275 LEU A CA 1
ATOM 2148 C C . LEU A 1 275 ? 55.760 -24.353 -15.163 1.00 33.28 275 LEU A C 1
ATOM 2150 O O . LEU A 1 275 ? 56.551 -23.826 -15.943 1.00 33.28 275 LEU A O 1
ATOM 2154 N N . SER A 1 276 ? 56.126 -25.322 -14.321 1.00 29.19 276 SER A N 1
ATOM 2155 C CA . SER A 1 276 ? 57.372 -26.076 -14.467 1.00 29.19 276 SER A CA 1
ATOM 2156 C C . SER A 1 276 ? 57.183 -27.139 -15.549 1.00 29.19 276 SER A C 1
ATOM 2158 O O . SER A 1 276 ? 56.377 -28.057 -15.393 1.00 29.19 276 SER A O 1
ATOM 2160 N N . SER A 1 277 ? 57.925 -26.995 -16.637 1.00 32.94 277 SER A N 1
ATOM 2161 C CA . SER A 1 277 ? 58.121 -27.986 -17.692 1.00 32.94 277 SER A CA 1
ATOM 2162 C C . SER A 1 277 ? 59.030 -29.133 -17.227 1.00 32.94 277 SER A C 1
ATOM 2164 O O . SER A 1 277 ? 60.123 -28.871 -16.722 1.00 32.94 277 SER A O 1
ATOM 2166 N N . ASN A 1 278 ? 58.579 -30.372 -17.444 1.00 32.34 278 ASN A N 1
ATOM 2167 C CA . ASN A 1 278 ? 59.449 -31.513 -17.756 1.00 32.34 278 ASN A CA 1
ATOM 2168 C C . ASN A 1 278 ? 59.668 -31.560 -19.269 1.00 32.34 278 ASN A C 1
ATOM 2170 O O . ASN A 1 278 ? 58.702 -31.217 -19.992 1.00 32.34 278 ASN A O 1
#

InterPro domains:
  IPR000034 Laminin IV [PF00052] (62-198)
  IPR000034 Laminin IV [PS51115] (23-199)
  IPR000034 Laminin IV [SM00281] (57-186)
  IPR002049 Laminin-type EGF domain [PF00053] (199-220)
  IPR002049 Laminin-type EGF domain [PS01248] (200-233)
  IPR002049 Laminin-type EGF domain [cd00055] (199-218)
  IPR002049 Laminin-type EGF domain [cd00055] (232-249)
  IPR050440 Laminin/Netrin Extracellular Matrix [PTHR10574] (183-256)

Secondary structure (DSSP, 8-state):
--S-S-EEE--PEEEEEEEE-SSS-TT-EEEESS-TT-EEPPEEETTTTEEEE----SS-EEEEPPGGG-B--GGGTTSEEEEEEEEEEPTTS--PBP-S-SEEEEETTS-EEEE---S---TTS-EEEEEE-SGGG-EETTSPBPPHHHHHHHHHTEEEEEEE---BSSEEEEEEEEEEEEEEESS--SS-B-TTSEEE-PPTTEESSSS-EEPTTEEE-S-SSTT--EEE---TTS-S-B-TTT-PBEEEETTEEEE--GGGGS------------

Foldseek 3Di:
DVPDPQKFFDQWFKDKDKDAQQDHPQPKWKAFPVGRPDTDDWDQDNVLRKTKDFPDDLGWMWIWDDPSQFAAFLQLAQHKKKWKKAFAFDPDPPWAFDDAFQKWWAFPLGWIKGFHDPDDDDHPDIDMDIQGLAQQRIAGPVRDTGDPLSSSLSNNGTPIMIGIQDGTSGIRMMIIRMIMGMGIDRDPPVHGGSRRQMAGDADPQFDDRVSSWGDFQWAADPDDPRSHDTDGQDPVPQDSGADRHPSFDWHDDDPDTDTDDPPPPPDDDDDDDDDDDD

Organism: NCBI:txid642074

Sequence (278 aa):
MGVTEDCYSSNWYRDQVKSVFTRDNQDYKLIAADDPSTELPVSFDPLNRQISYSAFEPKVYYWLLPARFLGDKVTSYGGNLVYSFRFVPTPGGQSSKNTAADVVIKSLNGIQLSHFSTAYIEPDRQMTITVPLTEEHWQREDGAFTDREHLLMALADLSDIMIKATYTTSTRQASLMSVTLETATDRNTGLNRAAEVEQCRCPEGYRGLSCEDCDAGYTRADYGLYLGICEPCNCNGHSSDCHPDTGVCFVSKGTVCFVMKSVYWKSSIAFSSQLSSN